Protein AF-A0A1X7JJG0-F1 (afdb_monomer_lite)

Radius of gyration: 24.31 Å; chains: 1; bounding box: 56×49×73 Å

pLDDT: mean 84.52, std 16.98, range [29.23, 98.75]

Foldseek 3Di:
DQKDKDWDDPVCPVVPQPPPAAEEELDPDVPFWDFLTKMFMDGVNHTHYIYTYTAGADPVRHGPFDNDKDWAEAPFWIWIFTGQWIWIAGRPVRDIDIDGNLAHWDDKAAPPFRPDSHHDQWIWTDGLFWIFIQGSPPGTPDIAHGQENGDKDFDHHDPQKTWIWYHYPPGPLTDIWIAGNNYNYTDDDPDDDDDDDDDDDDDDDDADDLVVLLVVLQVLCVLLVNHDDPPPQSGAAQDDPQCQDWHWDDDDQKIWTWGHHSNDTPDIDIDSDSVVVSLVSNLSNQQVVLQVQLVVPVDPPRDSVNSSLVSSLVSLVSVPVVSSVVSVVVVVVSVPD

Sequence (337 aa):
MRYSAHFLDTSNDDGYVHHSISNIDADPNPQSHHLRTKVLVCEHEAPVLLINVYVEVDNDSYITDSCFCEMLSNDEYVVILSGQYVHIVEISSKQVKSIRLGDYVGHIYSIPNPASTELSENFLVVTYCYVFLLNLTKGIIWQSQMCAIDGVVIDDIDGDIISARGEWDPPGGWVDFKLSLNTGVLIKNLKTQPGVRDNRHVEHRTMKTIEMLRAELLAIGEQLGGGTRRNHYFIIPDKPDYFATPYLEIHDQEYHFVVNERGMEITRKVTPSDDEILYWFTSCGVNALASSYAATHASPDEEFRTAYFRKRFYLMLSIKTAWATREKNEIKSHFHV

Structure (mmCIF, N/CA/C/O backbone):
data_AF-A0A1X7JJG0-F1
#
_entry.id   AF-A0A1X7JJG0-F1
#
loop_
_atom_site.group_PDB
_atom_site.id
_atom_site.type_symbol
_atom_site.label_atom_id
_atom_site.label_alt_id
_atom_site.label_comp_id
_atom_site.label_asym_id
_atom_site.label_entity_id
_atom_site.label_seq_id
_atom_site.pdbx_PDB_ins_code
_atom_site.Cartn_x
_atom_site.Cartn_y
_atom_site.Cartn_z
_atom_site.occupancy
_atom_site.B_iso_or_equiv
_atom_site.auth_seq_id
_atom_site.auth_comp_id
_atom_site.auth_asym_id
_atom_site.auth_atom_id
_atom_site.pdbx_PDB_model_num
ATOM 1 N N . MET A 1 1 ? -21.855 10.149 19.429 1.00 78.75 1 MET A N 1
ATOM 2 C CA . MET A 1 1 ? -20.764 9.279 19.887 1.00 78.75 1 MET A CA 1
ATOM 3 C C . MET A 1 1 ? -20.495 9.492 21.381 1.00 78.75 1 MET A C 1
ATOM 5 O O . MET A 1 1 ? -20.396 10.640 21.802 1.00 78.75 1 MET A O 1
ATOM 9 N N . ARG A 1 2 ? -20.449 8.418 22.178 1.00 87.94 2 ARG A N 1
ATOM 10 C CA . ARG A 1 2 ? -20.103 8.361 23.613 1.00 87.94 2 ARG A CA 1
ATOM 11 C C . ARG A 1 2 ? -18.600 8.508 23.843 1.00 87.94 2 ARG A C 1
ATOM 13 O O . ARG A 1 2 ? -18.189 9.197 24.776 1.00 87.94 2 ARG A O 1
ATOM 20 N N . TYR A 1 3 ? -17.808 7.840 23.008 1.00 91.56 3 TYR A N 1
ATOM 21 C CA . TYR A 1 3 ? -16.353 7.897 23.058 1.00 91.56 3 TYR A CA 1
ATOM 22 C C . TYR A 1 3 ? -15.806 8.753 21.918 1.00 91.56 3 TYR A C 1
ATOM 24 O O . TYR A 1 3 ? -16.413 8.845 20.857 1.00 91.56 3 TYR A O 1
ATOM 32 N N . SER A 1 4 ? -14.652 9.369 22.129 1.00 92.44 4 SER A N 1
ATOM 33 C CA . SER A 1 4 ? -13.838 9.979 21.081 1.00 92.44 4 SER A CA 1
ATOM 34 C C . SER A 1 4 ? -12.420 9.431 21.177 1.00 92.44 4 SER A C 1
ATOM 36 O O . SER A 1 4 ? -11.972 9.057 22.260 1.00 92.44 4 SER A O 1
ATOM 38 N N . ALA A 1 5 ? -11.711 9.359 20.055 1.00 94.31 5 ALA A N 1
ATOM 39 C CA . ALA A 1 5 ? -10.329 8.903 20.017 1.00 94.31 5 ALA A CA 1
ATOM 40 C C . ALA A 1 5 ? -9.473 9.885 19.216 1.00 94.31 5 ALA A C 1
ATOM 42 O O . ALA A 1 5 ? -9.917 10.410 18.195 1.00 94.31 5 ALA A O 1
ATOM 43 N N . HIS A 1 6 ? -8.246 10.133 19.665 1.00 93.75 6 HIS A N 1
ATOM 44 C CA . HIS A 1 6 ? -7.286 10.968 18.943 1.00 93.75 6 HIS A CA 1
ATOM 45 C C . HIS A 1 6 ? -5.849 10.489 19.168 1.00 93.75 6 HIS A C 1
ATOM 47 O O . HIS A 1 6 ? -5.520 9.925 20.214 1.00 93.75 6 HIS A O 1
ATOM 53 N N . PHE A 1 7 ? -4.987 10.714 18.176 1.00 93.06 7 PHE A N 1
ATOM 54 C CA . PHE A 1 7 ? -3.551 10.499 18.327 1.00 93.06 7 PHE A CA 1
ATOM 55 C C . PHE A 1 7 ? -2.969 11.533 19.295 1.00 93.06 7 PHE A C 1
ATOM 57 O O . PHE A 1 7 ? -3.318 12.713 19.236 1.00 93.06 7 PHE A O 1
ATOM 64 N N . LEU A 1 8 ? -2.079 11.094 20.180 1.00 89.38 8 LEU A N 1
ATOM 65 C CA . LEU A 1 8 ? -1.311 11.991 21.034 1.00 89.38 8 LEU A CA 1
ATOM 66 C C . LEU A 1 8 ? -0.075 12.474 20.289 1.00 89.38 8 LEU A C 1
ATOM 68 O O . LEU A 1 8 ? 0.707 11.674 19.771 1.00 89.38 8 LEU A O 1
ATOM 72 N N . ASP A 1 9 ? 0.112 13.789 20.273 1.00 70.12 9 ASP A N 1
ATOM 73 C CA . ASP A 1 9 ? 1.295 14.386 19.680 1.00 70.12 9 ASP A CA 1
ATOM 74 C C . ASP A 1 9 ? 2.505 14.156 20.593 1.00 70.12 9 ASP A C 1
ATOM 76 O O . ASP A 1 9 ? 2.463 14.428 21.796 1.00 70.12 9 ASP A O 1
ATOM 80 N N . THR A 1 10 ? 3.596 13.644 20.026 1.00 56.56 10 THR A N 1
ATOM 81 C CA . THR A 1 10 ? 4.795 13.225 20.782 1.00 56.56 10 THR A CA 1
ATOM 82 C C . THR A 1 10 ? 5.486 14.365 21.545 1.00 56.56 10 THR A C 1
ATOM 84 O O . THR A 1 10 ? 6.329 14.104 22.400 1.00 56.56 10 THR A O 1
ATOM 87 N N . SER A 1 11 ? 5.127 15.624 21.271 1.00 47.41 11 SER A N 1
ATOM 88 C CA . SER A 1 11 ? 5.653 16.814 21.948 1.00 47.41 11 SER A CA 1
ATOM 89 C C . SER A 1 11 ? 4.906 17.214 23.225 1.00 47.41 11 SER A C 1
ATOM 91 O O . SER A 1 11 ? 5.436 18.021 23.985 1.00 47.41 11 SER A O 1
ATOM 93 N N . ASN A 1 12 ? 3.709 16.672 23.473 1.00 45.25 12 ASN A N 1
ATOM 94 C CA . ASN A 1 12 ? 2.888 16.987 24.647 1.00 45.25 12 ASN A CA 1
ATOM 95 C C . ASN A 1 12 ? 2.837 15.789 25.599 1.00 45.25 12 ASN A C 1
ATOM 97 O O . ASN A 1 12 ? 1.769 15.265 25.915 1.00 45.25 12 ASN A O 1
ATOM 101 N N . ASP A 1 13 ? 4.010 15.353 26.063 1.00 47.75 13 ASP A N 1
ATOM 102 C CA . ASP A 1 13 ? 4.129 14.420 27.185 1.00 47.75 13 ASP A CA 1
ATOM 103 C C . ASP A 1 13 ? 3.774 15.168 28.487 1.00 47.75 13 ASP A C 1
ATOM 105 O O . ASP A 1 13 ? 4.607 15.425 29.358 1.00 47.75 13 ASP A O 1
ATOM 109 N N . ASP A 1 14 ? 2.515 15.603 28.594 1.00 47.09 14 ASP A N 1
ATOM 110 C CA . ASP A 1 14 ? 1.949 16.134 29.825 1.00 47.09 14 ASP A CA 1
ATOM 111 C C . ASP A 1 14 ? 1.856 14.963 30.807 1.00 47.09 14 ASP A C 1
ATOM 113 O O . ASP A 1 14 ? 0.878 14.210 30.851 1.00 47.09 14 ASP A O 1
ATOM 117 N N . GLY A 1 15 ? 2.911 14.808 31.611 1.00 49.50 15 GLY A N 1
ATOM 118 C CA . GLY A 1 15 ? 3.116 13.764 32.625 1.00 49.50 15 GLY A CA 1
ATOM 119 C C . GLY A 1 15 ? 2.055 13.672 33.733 1.00 49.50 15 GLY A C 1
ATOM 120 O O . GLY A 1 15 ? 2.292 13.042 34.759 1.00 49.50 15 GLY A O 1
ATOM 121 N N . TYR A 1 16 ? 0.882 14.275 33.545 1.00 44.97 16 TYR A N 1
ATOM 122 C CA . TYR A 1 16 ? -0.252 14.266 34.465 1.00 44.97 16 TYR A CA 1
ATOM 123 C C . TYR A 1 16 ? -1.298 13.185 34.163 1.00 44.97 16 TYR A C 1
ATOM 125 O O . TYR A 1 16 ? -2.078 12.842 35.049 1.00 44.97 16 TYR A O 1
ATOM 133 N N . VAL A 1 17 ? -1.317 12.613 32.956 1.00 52.47 17 VAL A N 1
ATOM 134 C CA . VAL A 1 17 ? -2.399 11.705 32.522 1.00 52.47 17 VAL A CA 1
ATOM 135 C C . VAL A 1 17 ? -2.089 10.227 32.845 1.00 52.47 17 VAL A C 1
ATOM 137 O O . VAL A 1 17 ? -2.970 9.380 32.907 1.00 52.47 17 VAL A O 1
ATOM 140 N N . HIS A 1 18 ? -0.842 9.867 33.146 1.00 54.31 18 HIS A N 1
ATOM 141 C CA . HIS A 1 18 ? -0.418 8.463 33.077 1.00 54.31 18 HIS A CA 1
ATOM 142 C C . HIS A 1 18 ? -0.749 7.548 34.272 1.00 54.31 18 HIS A C 1
ATOM 144 O O . HIS A 1 18 ? -0.657 6.331 34.125 1.00 54.31 18 HIS A O 1
ATOM 150 N N . HIS A 1 19 ? -1.131 8.061 35.446 1.00 54.41 19 HIS A N 1
ATOM 151 C CA . HIS A 1 19 ? -1.208 7.213 36.650 1.00 54.41 19 HIS A CA 1
ATOM 152 C C . HIS A 1 19 ? -2.579 6.590 36.957 1.00 54.41 19 HIS A C 1
ATOM 154 O O . HIS A 1 19 ? -2.646 5.697 37.801 1.00 54.41 19 HIS A O 1
ATOM 160 N N . SER A 1 20 ? -3.656 6.999 36.281 1.00 68.94 20 SER A N 1
ATOM 161 C CA . SER A 1 20 ? -5.017 6.496 36.553 1.00 68.94 20 SER A CA 1
ATOM 162 C C . SER A 1 20 ? -5.754 5.926 35.339 1.00 68.94 20 SER A C 1
ATOM 164 O O . SER A 1 20 ? -6.827 5.347 35.506 1.00 68.94 20 SER A O 1
ATOM 166 N N . ILE A 1 21 ? -5.201 6.057 34.133 1.00 83.81 21 ILE A N 1
ATOM 167 C CA . ILE A 1 21 ? -5.842 5.592 32.900 1.00 83.81 21 ILE A CA 1
ATOM 168 C C . ILE A 1 21 ? -5.355 4.196 32.547 1.00 83.81 21 ILE A C 1
ATOM 170 O O . ILE A 1 21 ? -4.174 3.874 32.667 1.00 83.81 21 ILE A O 1
ATOM 174 N N . SER A 1 22 ? -6.291 3.348 32.122 1.00 86.88 22 SER A N 1
ATOM 175 C CA . SER A 1 22 ? -5.946 2.013 31.640 1.00 86.88 22 SER A CA 1
ATOM 176 C C . SER A 1 22 ? -5.079 2.130 30.395 1.00 86.88 22 SER A C 1
ATOM 178 O O . SER A 1 22 ? -5.436 2.859 29.477 1.00 86.88 22 SER A O 1
ATOM 180 N N . ASN A 1 23 ? -3.965 1.409 30.370 1.00 90.31 23 ASN A N 1
ATOM 181 C CA . ASN A 1 23 ? -3.025 1.406 29.259 1.00 90.31 23 ASN A CA 1
ATOM 182 C C . ASN A 1 23 ? -2.969 0.001 28.648 1.00 90.31 23 ASN A C 1
ATOM 184 O O . ASN A 1 23 ? -2.860 -0.974 29.398 1.00 90.31 23 ASN A O 1
ATOM 188 N N . ILE A 1 24 ? -3.078 -0.097 27.325 1.00 93.56 24 ILE A N 1
ATOM 189 C CA . ILE A 1 24 ? -2.962 -1.350 26.575 1.00 93.56 24 ILE A CA 1
ATOM 190 C C . ILE A 1 24 ? -2.030 -1.187 25.380 1.00 93.56 24 ILE A C 1
ATOM 192 O O . ILE A 1 24 ? -1.899 -0.096 24.825 1.00 93.56 24 ILE A O 1
ATOM 196 N N . ASP A 1 25 ? -1.451 -2.299 24.945 1.00 92.31 25 ASP A N 1
ATOM 197 C CA . ASP A 1 25 ? -0.609 -2.348 23.757 1.00 92.31 25 ASP A CA 1
ATOM 198 C C . ASP A 1 25 ? -1.396 -2.954 22.593 1.00 92.31 25 ASP A C 1
ATOM 200 O O . ASP A 1 25 ? -1.933 -4.060 22.687 1.00 92.31 25 ASP A O 1
ATOM 204 N N . ALA A 1 26 ? -1.448 -2.230 21.478 1.00 89.00 26 ALA A N 1
ATOM 205 C CA . ALA A 1 26 ? -1.959 -2.721 20.209 1.00 89.00 26 ALA A CA 1
ATOM 206 C C . ALA A 1 26 ? -0.854 -3.449 19.426 1.00 89.00 26 ALA A C 1
ATOM 208 O O . ALA A 1 26 ? -0.584 -3.133 18.272 1.00 89.00 26 ALA A O 1
ATOM 209 N N . ASP A 1 27 ? -0.186 -4.409 20.066 1.00 78.81 27 ASP A N 1
ATOM 210 C CA . ASP A 1 27 ? 1.017 -5.045 19.529 1.00 78.81 27 ASP A CA 1
ATOM 211 C C . ASP A 1 27 ? 0.838 -6.565 19.359 1.00 78.81 27 ASP A C 1
ATOM 213 O O . ASP A 1 27 ? 0.552 -7.265 20.334 1.00 78.81 27 ASP A O 1
ATOM 217 N N . PRO A 1 28 ? 1.002 -7.114 18.141 1.00 64.88 28 PRO A N 1
ATOM 218 C CA . PRO A 1 28 ? 1.035 -8.559 17.944 1.00 64.88 28 PRO A CA 1
ATOM 219 C C . PRO A 1 28 ? 2.349 -9.233 18.408 1.00 64.88 28 PRO A C 1
ATOM 221 O O . PRO A 1 28 ? 2.337 -10.444 18.628 1.00 64.88 28 PRO A O 1
ATOM 224 N N . ASN A 1 29 ? 3.468 -8.507 18.558 1.00 69.94 29 ASN A N 1
ATOM 225 C CA . ASN A 1 29 ? 4.770 -9.016 19.023 1.00 69.94 29 ASN A CA 1
ATOM 226 C C . ASN A 1 29 ? 5.707 -7.940 19.664 1.00 69.94 29 ASN A C 1
ATOM 228 O O . ASN A 1 29 ? 6.612 -7.430 19.003 1.00 69.94 29 ASN A O 1
ATOM 232 N N . PRO A 1 30 ? 5.619 -7.684 20.981 1.00 57.75 30 PRO A N 1
ATOM 233 C CA . PRO A 1 30 ? 6.331 -6.591 21.670 1.00 57.75 30 PRO A CA 1
ATOM 234 C C . PRO A 1 30 ? 7.863 -6.589 21.628 1.00 57.75 30 PRO A C 1
ATOM 236 O O . PRO A 1 30 ? 8.488 -5.601 22.006 1.00 57.75 30 PRO A O 1
ATOM 239 N N . GLN A 1 31 ? 8.505 -7.694 21.242 1.00 60.97 31 GLN A N 1
ATOM 240 C CA . GLN A 1 31 ? 9.968 -7.814 21.303 1.00 60.97 31 GLN A CA 1
ATOM 241 C C . GLN A 1 31 ? 10.680 -7.287 20.051 1.00 60.97 31 GLN A C 1
ATOM 243 O O . GLN A 1 31 ? 11.887 -7.057 20.102 1.00 60.97 31 GLN A O 1
ATOM 248 N N . SER A 1 32 ? 9.957 -7.102 18.944 1.00 64.25 32 SER A N 1
ATOM 249 C CA . SER A 1 32 ? 10.508 -6.703 17.640 1.00 64.25 32 SER A CA 1
ATOM 250 C C . SER A 1 32 ? 9.834 -5.464 17.051 1.00 64.25 32 SER A C 1
ATOM 252 O O . SER A 1 32 ? 9.963 -5.215 15.854 1.00 64.25 32 SER A O 1
ATOM 254 N N . HIS A 1 33 ? 9.092 -4.707 17.861 1.00 76.31 33 HIS A N 1
ATOM 255 C CA . HIS A 1 33 ? 8.383 -3.521 17.402 1.00 76.31 33 HIS A CA 1
ATOM 256 C C . HIS A 1 33 ? 8.784 -2.274 18.191 1.00 76.31 33 H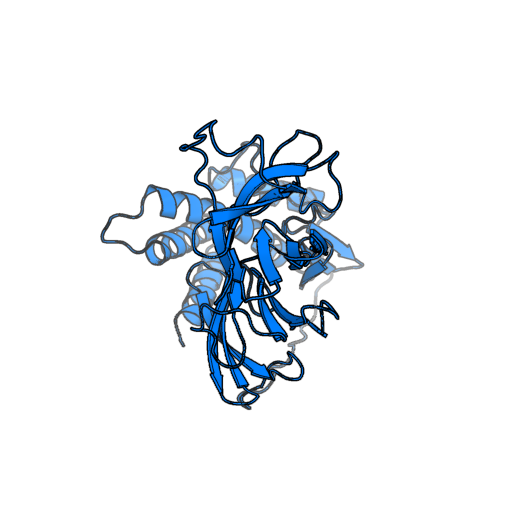IS A C 1
ATOM 258 O O . HIS A 1 33 ? 9.020 -2.312 19.399 1.00 76.31 33 HIS A O 1
ATOM 264 N N . HIS A 1 34 ? 8.857 -1.143 17.494 1.00 82.75 34 HIS A N 1
ATOM 265 C CA . HIS A 1 34 ? 9.137 0.160 18.091 1.00 82.75 34 HIS A CA 1
ATOM 266 C C . HIS A 1 34 ? 7.828 0.905 18.357 1.00 82.75 34 HIS A C 1
ATOM 268 O O . HIS A 1 34 ? 6.941 0.913 17.503 1.00 82.75 34 HIS A O 1
ATOM 274 N N . LEU A 1 35 ? 7.710 1.572 19.513 1.00 86.94 35 LEU A N 1
ATOM 275 C CA . LEU A 1 35 ? 6.549 2.414 19.817 1.00 86.94 35 LEU A CA 1
ATOM 276 C C . LEU A 1 35 ? 6.448 3.533 18.776 1.00 86.94 35 LEU A C 1
ATOM 278 O O . LEU A 1 35 ? 7.346 4.369 18.660 1.00 86.94 35 LEU A O 1
ATOM 282 N N . ARG A 1 36 ? 5.365 3.548 18.005 1.00 85.50 36 ARG A N 1
ATOM 283 C CA . ARG A 1 36 ? 5.157 4.505 16.917 1.00 85.50 36 ARG A CA 1
ATOM 284 C C . ARG A 1 36 ? 4.344 5.701 17.367 1.00 85.50 36 ARG A C 1
ATOM 286 O O . ARG A 1 36 ? 4.720 6.836 17.092 1.00 85.50 36 ARG A O 1
ATOM 293 N N . THR A 1 37 ? 3.210 5.434 17.999 1.00 88.69 37 THR A N 1
ATOM 294 C CA . THR A 1 37 ? 2.253 6.460 18.405 1.00 88.69 37 THR A CA 1
ATOM 295 C C . THR A 1 37 ? 1.406 5.964 19.572 1.00 88.69 37 THR A C 1
ATOM 297 O O . THR A 1 37 ? 1.445 4.787 19.939 1.00 88.69 37 THR A O 1
ATOM 300 N N . LYS A 1 38 ? 0.651 6.877 20.175 1.00 92.19 38 LYS A N 1
ATOM 301 C CA . LYS A 1 38 ? -0.323 6.583 21.221 1.00 92.19 38 LYS A CA 1
ATOM 302 C C . LYS A 1 38 ? -1.676 7.141 20.801 1.00 92.19 38 LYS A C 1
ATOM 304 O O . LYS A 1 38 ? -1.749 8.246 20.267 1.00 92.19 38 LYS A O 1
ATOM 309 N N . VAL A 1 39 ? -2.740 6.404 21.083 1.00 94.62 39 VAL A N 1
ATOM 310 C CA . VAL A 1 39 ? -4.122 6.852 20.903 1.00 94.62 39 VAL A CA 1
ATOM 311 C C . VAL A 1 39 ? -4.766 7.006 22.271 1.00 94.62 39 VAL A C 1
ATOM 313 O O . VAL A 1 39 ? -4.757 6.073 23.075 1.00 94.62 39 VAL A O 1
ATOM 316 N N . LEU A 1 40 ? -5.329 8.183 22.532 1.00 95.12 40 LEU A N 1
ATOM 317 C CA . LEU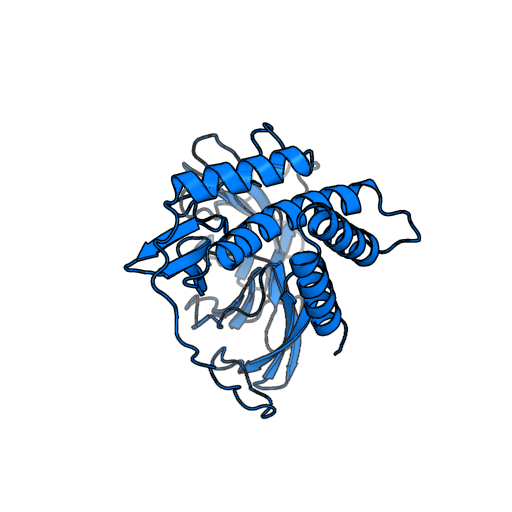 A 1 40 ? -6.116 8.455 23.727 1.00 95.12 40 LEU A CA 1
ATOM 318 C C . LEU A 1 40 ? -7.600 8.345 23.390 1.00 95.12 40 LEU A C 1
ATOM 320 O O . LEU A 1 40 ? -8.085 9.008 22.473 1.00 95.12 40 LEU A O 1
ATOM 324 N N . VAL A 1 41 ? -8.316 7.522 24.150 1.00 95.06 41 VAL A N 1
ATOM 325 C CA . VAL A 1 41 ? -9.773 7.407 24.096 1.00 95.06 41 VAL A CA 1
ATOM 326 C C . VAL A 1 41 ? -10.367 8.155 25.280 1.00 95.06 41 VAL A C 1
ATOM 328 O O . VAL A 1 41 ? -9.986 7.914 26.432 1.00 95.06 41 VAL A O 1
ATOM 331 N N . CYS A 1 42 ? -11.330 9.024 24.998 1.00 93.38 42 CYS A N 1
ATOM 332 C CA . CYS A 1 42 ? -12.061 9.806 25.981 1.00 93.38 42 CYS A CA 1
ATOM 333 C C . CYS A 1 42 ? -13.542 9.421 25.994 1.00 93.38 42 CYS A C 1
ATOM 335 O O . CYS A 1 42 ? -14.148 9.219 24.949 1.00 93.38 42 CYS A O 1
ATOM 337 N N . GLU A 1 43 ? -14.144 9.363 27.177 1.00 93.12 43 GLU A N 1
ATOM 338 C CA . GLU A 1 43 ? -15.588 9.290 27.383 1.00 93.12 43 GLU A CA 1
ATOM 339 C C . GLU A 1 43 ? -16.082 10.661 27.840 1.00 93.12 43 GLU A C 1
ATOM 341 O O . GLU A 1 43 ? -15.709 11.111 28.921 1.00 93.12 43 GLU A O 1
ATOM 346 N N . HIS A 1 44 ? -16.910 11.336 27.039 1.00 88.62 44 HIS A N 1
ATOM 347 C CA . HIS A 1 44 ? -17.357 12.708 27.332 1.00 88.62 44 HIS A CA 1
ATOM 348 C C . HIS A 1 44 ? -16.190 13.649 27.728 1.00 88.62 44 HIS A C 1
ATOM 350 O O . HIS A 1 44 ? -16.251 14.307 28.766 1.00 88.62 44 HIS A O 1
ATOM 356 N N . GLU A 1 45 ? -15.115 13.675 26.927 1.00 85.69 45 GLU A N 1
ATOM 357 C CA . GLU A 1 45 ? -13.855 14.424 27.157 1.00 85.69 45 GLU A CA 1
ATOM 358 C C . GLU A 1 45 ? -12.961 13.911 28.302 1.00 85.69 45 GLU A C 1
ATOM 360 O O . GLU A 1 45 ? -11.804 14.318 28.407 1.00 85.69 45 GLU A O 1
ATOM 365 N N . ALA A 1 46 ? -13.436 12.992 29.146 1.00 89.69 46 ALA A N 1
ATOM 366 C CA . ALA A 1 46 ? -12.614 12.404 30.195 1.00 89.69 46 ALA A CA 1
ATOM 367 C C . ALA A 1 46 ? -11.787 11.235 29.635 1.00 89.69 46 ALA A C 1
ATOM 369 O O . ALA A 1 46 ? -12.368 10.290 29.103 1.00 89.69 46 ALA A O 1
ATOM 370 N N . PRO A 1 47 ? -10.454 11.235 29.763 1.00 91.19 47 PRO A N 1
ATOM 371 C CA . PRO A 1 47 ? -9.624 10.143 29.263 1.00 91.19 47 PRO A CA 1
ATOM 372 C C . PRO A 1 47 ? -9.888 8.829 30.016 1.00 91.19 47 PRO A C 1
ATOM 374 O O . PRO A 1 47 ? -9.881 8.795 31.248 1.00 91.19 47 PRO A O 1
ATOM 377 N N . VAL A 1 48 ? -10.106 7.737 29.275 1.00 92.69 48 VAL A N 1
ATOM 378 C CA . VAL A 1 48 ? -10.492 6.420 29.828 1.00 92.69 48 VAL A CA 1
ATOM 379 C C . VAL A 1 48 ? -9.568 5.274 29.421 1.00 92.69 48 VAL A C 1
ATOM 381 O O . VAL A 1 48 ? -9.408 4.317 30.186 1.00 92.69 48 VAL A O 1
ATOM 384 N N . LEU A 1 49 ? -8.937 5.359 28.249 1.00 94.38 49 LEU A N 1
ATOM 385 C CA . LEU A 1 49 ? -8.056 4.318 27.726 1.00 94.38 49 LEU A CA 1
ATOM 386 C C . LEU A 1 49 ? -6.926 4.948 26.916 1.00 94.38 49 LEU A C 1
ATOM 388 O O . LEU A 1 49 ? -7.161 5.814 26.078 1.00 94.38 49 LEU A O 1
ATOM 392 N N . LEU A 1 50 ? -5.708 4.482 27.159 1.00 94.50 50 LEU A N 1
ATOM 393 C CA . LEU A 1 50 ? -4.535 4.781 26.357 1.00 94.50 50 LEU A CA 1
ATOM 394 C C . LEU A 1 50 ? -4.120 3.519 25.601 1.00 94.50 50 LEU A C 1
ATOM 396 O O . LEU A 1 50 ? -4.014 2.447 26.198 1.00 94.50 50 LEU A O 1
ATOM 400 N N . ILE A 1 51 ? -3.893 3.655 24.300 1.00 94.88 51 ILE A N 1
ATOM 401 C CA . ILE A 1 51 ? -3.516 2.561 23.407 1.00 94.88 51 ILE A CA 1
ATOM 402 C C . ILE A 1 51 ? -2.142 2.884 22.823 1.00 94.88 51 ILE A C 1
ATOM 404 O O . ILE A 1 51 ? -1.994 3.867 22.098 1.00 94.88 51 ILE A O 1
ATOM 408 N N . ASN A 1 52 ? -1.138 2.066 23.122 1.00 92.94 52 ASN A N 1
ATOM 409 C CA . ASN A 1 52 ? 0.190 2.171 22.520 1.00 92.94 52 ASN A CA 1
ATOM 410 C C . ASN A 1 52 ? 0.210 1.397 21.201 1.00 92.94 52 ASN A C 1
ATOM 412 O O . ASN A 1 52 ? -0.170 0.229 21.163 1.00 92.94 52 ASN A O 1
ATOM 416 N N . VAL A 1 53 ? 0.655 2.032 20.121 1.00 91.31 53 VAL A N 1
ATOM 417 C CA . VAL A 1 53 ? 0.688 1.443 18.777 1.00 91.31 53 VAL A CA 1
ATOM 418 C C . VAL A 1 53 ? 2.136 1.326 18.325 1.00 91.31 53 VAL A C 1
ATOM 420 O O . VAL A 1 53 ? 2.904 2.286 18.434 1.00 91.31 53 VAL A O 1
ATOM 423 N N . TYR A 1 54 ? 2.504 0.157 17.811 1.00 88.56 54 TYR A N 1
ATOM 424 C CA . TYR A 1 54 ? 3.881 -0.204 17.485 1.00 88.56 54 TYR A CA 1
ATOM 425 C C . TYR A 1 54 ? 4.047 -0.518 15.987 1.00 88.56 54 TYR A C 1
ATOM 427 O O . TYR A 1 54 ? 3.061 -0.756 15.293 1.00 88.56 54 TYR A O 1
ATOM 435 N N . VAL A 1 55 ? 5.286 -0.482 15.481 1.00 85.25 55 VAL A N 1
ATOM 436 C CA . VAL A 1 55 ? 5.639 -0.763 14.068 1.00 85.25 55 VAL A CA 1
ATOM 437 C C . VAL A 1 55 ? 6.849 -1.690 13.936 1.00 85.25 55 VAL A C 1
ATOM 439 O O . VAL A 1 55 ? 7.701 -1.720 14.830 1.00 85.25 55 VAL A O 1
ATOM 442 N N . GLU A 1 56 ? 6.931 -2.421 12.818 1.00 82.75 56 GLU A N 1
ATOM 443 C CA . GLU A 1 56 ? 8.010 -3.369 12.478 1.00 82.75 56 GLU A CA 1
ATOM 444 C C . GLU A 1 56 ? 9.353 -2.659 12.303 1.00 82.75 56 GLU A C 1
ATOM 446 O O . GLU A 1 56 ? 9.505 -1.718 11.513 1.00 82.75 56 GLU A O 1
ATOM 451 N N . VAL A 1 57 ? 10.350 -3.146 13.049 1.00 80.38 57 VAL A N 1
ATOM 452 C CA . VAL A 1 57 ? 11.758 -2.803 12.851 1.00 80.38 57 VAL A CA 1
ATOM 453 C C . VAL A 1 57 ? 12.538 -4.008 12.336 1.00 80.38 57 VAL A C 1
ATOM 455 O O . VAL A 1 57 ? 12.220 -5.153 12.658 1.00 80.38 57 VAL A O 1
ATOM 458 N N . ASP A 1 58 ? 13.564 -3.753 11.531 1.00 78.00 58 ASP A N 1
ATOM 459 C CA . ASP A 1 58 ? 14.497 -4.791 11.100 1.00 78.00 58 ASP A CA 1
ATOM 460 C C . ASP A 1 58 ? 15.496 -5.176 12.210 1.00 78.00 58 ASP A C 1
ATOM 462 O O . ASP A 1 58 ? 15.480 -4.655 13.328 1.00 78.00 58 ASP A O 1
ATOM 466 N N . ASN A 1 59 ? 16.396 -6.112 11.895 1.00 76.62 59 ASN A N 1
ATOM 467 C CA . ASN A 1 59 ? 17.418 -6.595 12.830 1.00 76.62 59 ASN A CA 1
ATOM 468 C C . ASN A 1 59 ? 18.392 -5.500 13.298 1.00 76.62 59 ASN A C 1
ATOM 470 O O . ASN A 1 59 ? 19.017 -5.653 14.347 1.00 76.62 59 ASN A O 1
ATOM 474 N N . ASP A 1 60 ? 18.515 -4.416 12.535 1.00 77.81 60 ASP A N 1
ATOM 475 C CA . ASP A 1 60 ? 19.358 -3.265 12.848 1.00 77.81 60 ASP A CA 1
ATOM 476 C C . ASP A 1 60 ? 18.549 -2.139 13.525 1.00 77.81 60 ASP A C 1
ATOM 478 O O . ASP A 1 60 ? 19.065 -1.045 13.757 1.00 77.81 60 ASP A O 1
ATOM 482 N N . SER A 1 61 ? 17.300 -2.426 13.921 1.00 75.75 61 SER A N 1
ATOM 483 C CA . SER A 1 61 ? 16.357 -1.509 14.574 1.00 75.75 61 SER A CA 1
ATOM 484 C C . SER A 1 61 ? 15.882 -0.339 13.702 1.00 75.75 61 SER A C 1
ATOM 486 O O . SER A 1 61 ? 15.383 0.656 14.236 1.00 75.75 61 SER A O 1
ATOM 488 N N . TYR A 1 62 ? 15.994 -0.433 12.373 1.00 73.75 62 TYR A N 1
ATOM 489 C CA . TYR A 1 62 ? 15.385 0.547 11.472 1.00 73.75 62 TYR A CA 1
ATOM 490 C C . TYR A 1 62 ? 13.905 0.243 11.276 1.00 73.75 62 TYR A C 1
ATOM 492 O O . TYR A 1 62 ? 13.520 -0.898 11.043 1.00 73.75 62 TYR A O 1
ATOM 500 N N . ILE A 1 63 ? 13.072 1.284 11.338 1.00 78.69 63 ILE A N 1
ATOM 501 C CA . ILE A 1 63 ? 11.644 1.183 11.024 1.00 78.69 63 ILE A CA 1
ATOM 502 C C . ILE A 1 63 ? 11.499 0.828 9.543 1.00 78.69 63 ILE A C 1
ATOM 504 O O . ILE A 1 63 ? 12.012 1.537 8.679 1.00 78.69 63 ILE A O 1
ATOM 508 N N . THR A 1 64 ? 10.785 -0.261 9.271 1.00 74.69 64 THR A N 1
ATOM 509 C CA . THR A 1 64 ? 10.549 -0.788 7.912 1.00 74.69 64 THR A CA 1
ATOM 510 C C . THR A 1 64 ? 9.151 -0.476 7.379 1.00 74.69 64 THR A C 1
ATOM 512 O O . THR A 1 64 ? 8.802 -0.850 6.259 1.00 74.69 64 THR A O 1
ATOM 515 N N . ASP A 1 65 ? 8.361 0.231 8.181 1.00 77.81 65 ASP A N 1
ATOM 516 C CA . ASP A 1 65 ? 6.963 0.546 7.933 1.00 77.81 65 ASP A CA 1
ATOM 517 C C . ASP A 1 65 ? 6.747 1.991 7.466 1.00 77.81 65 ASP A C 1
ATOM 519 O O . ASP A 1 65 ? 7.522 2.900 7.781 1.00 77.81 65 ASP A O 1
ATOM 523 N N . SER A 1 66 ? 5.640 2.212 6.747 1.00 81.50 66 SER A N 1
ATOM 524 C CA . SER A 1 66 ? 5.165 3.557 6.417 1.00 81.50 66 SER A CA 1
ATOM 525 C C . SER A 1 66 ? 4.901 4.380 7.681 1.00 81.50 66 SER A C 1
ATOM 527 O O . SER A 1 66 ? 4.451 3.878 8.714 1.00 81.50 66 SER A O 1
ATOM 529 N N . CYS A 1 67 ? 5.161 5.684 7.586 1.00 81.81 67 CYS A N 1
ATOM 530 C CA . CYS A 1 67 ? 4.869 6.635 8.649 1.00 81.81 67 CYS A CA 1
ATOM 531 C C . CYS A 1 67 ? 3.375 6.972 8.764 1.00 81.81 67 CYS A C 1
ATOM 533 O O . CYS A 1 67 ? 2.992 7.594 9.763 1.00 81.81 67 CYS A O 1
ATOM 535 N N . PHE A 1 68 ? 2.579 6.588 7.759 1.00 87.44 68 PHE A N 1
ATOM 536 C CA . PHE A 1 68 ? 1.154 6.865 7.660 1.00 87.44 68 PHE A CA 1
ATOM 537 C C . PHE A 1 68 ? 0.375 6.184 8.790 1.00 87.44 68 PHE A C 1
ATOM 539 O O . PHE A 1 68 ? 0.633 5.032 9.148 1.00 87.44 68 PHE A O 1
ATOM 546 N N . CYS A 1 69 ? -0.579 6.916 9.358 1.00 92.12 69 CYS A N 1
ATOM 547 C CA . CYS A 1 69 ? -1.511 6.396 10.344 1.00 92.12 69 CYS A CA 1
ATOM 548 C C . CYS A 1 69 ? -2.854 7.106 10.209 1.00 92.12 69 CYS A C 1
ATOM 550 O O . CYS A 1 69 ? -2.914 8.297 9.903 1.00 92.12 69 CYS A O 1
ATOM 552 N N . GLU A 1 70 ? -3.928 6.367 10.445 1.00 95.69 70 GLU A N 1
ATOM 553 C CA . GLU A 1 70 ? -5.291 6.888 10.419 1.00 95.69 70 GLU A CA 1
ATOM 554 C C . GLU A 1 70 ? -6.162 6.078 11.377 1.00 95.69 70 GLU A C 1
ATOM 556 O O . GLU A 1 70 ? -5.780 4.991 11.815 1.00 95.69 70 GLU A O 1
ATOM 561 N N . MET A 1 71 ? -7.313 6.619 11.764 1.00 96.88 71 MET A N 1
ATOM 562 C CA . MET A 1 71 ? -8.192 5.979 12.730 1.00 96.88 71 MET A CA 1
ATOM 563 C C . MET A 1 71 ? -9.642 6.401 12.525 1.00 96.88 71 MET A C 1
ATOM 565 O O . MET A 1 71 ? -9.918 7.561 12.232 1.00 96.88 71 MET A O 1
ATOM 569 N N . LEU A 1 72 ? -10.560 5.469 12.782 1.00 97.62 72 LEU A N 1
ATOM 570 C CA . LEU A 1 72 ? -11.978 5.754 12.997 1.00 97.62 72 LEU A CA 1
ATOM 571 C C . LEU A 1 72 ? -12.446 5.099 14.296 1.00 97.62 72 LEU A C 1
ATOM 573 O O . LEU A 1 72 ? -11.912 4.075 14.727 1.00 97.62 72 LEU A O 1
ATOM 577 N N . SER A 1 73 ? -13.475 5.674 14.910 1.00 97.19 73 SER A N 1
ATOM 578 C CA . SER A 1 73 ? -14.083 5.138 16.127 1.00 97.19 73 SER A CA 1
ATOM 579 C C . SER A 1 73 ? -15.604 5.205 16.086 1.00 97.19 73 SER A C 1
ATOM 581 O O . SER A 1 73 ? -16.196 5.955 15.309 1.00 97.19 73 SER A O 1
ATOM 583 N N . ASN A 1 74 ? -16.236 4.410 16.939 1.00 96.31 74 ASN A N 1
ATOM 584 C CA . ASN A 1 74 ? -17.643 4.524 17.305 1.00 96.31 74 ASN A CA 1
ATOM 585 C C . ASN A 1 74 ? -17.797 4.326 18.824 1.00 96.31 74 ASN A C 1
AT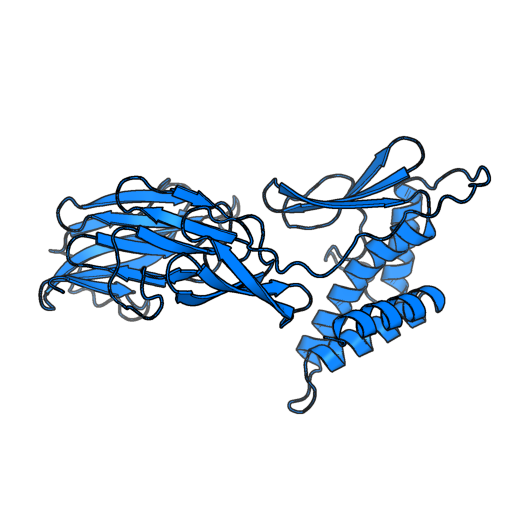OM 587 O O . ASN A 1 74 ? -16.828 4.427 19.575 1.00 96.31 74 ASN A O 1
ATOM 591 N N . ASP A 1 75 ? -19.016 4.059 19.288 1.00 95.62 75 ASP A N 1
ATOM 592 C CA . ASP A 1 75 ? -19.325 3.932 20.718 1.00 95.62 75 ASP A CA 1
ATOM 593 C C . ASP A 1 75 ? -18.775 2.658 21.378 1.00 95.62 75 ASP A C 1
ATOM 595 O O . ASP A 1 75 ? -18.849 2.520 22.600 1.00 95.62 75 ASP A O 1
ATOM 599 N N . GLU A 1 76 ? -18.227 1.730 20.600 1.00 96.56 76 GLU A N 1
ATOM 600 C CA . GLU A 1 76 ? -17.771 0.427 21.085 1.00 96.56 76 GLU A CA 1
ATOM 601 C C . GLU A 1 76 ? -16.330 0.116 20.675 1.00 96.56 76 GLU A C 1
ATOM 603 O O . GLU A 1 76 ? -15.610 -0.543 21.429 1.00 96.56 76 GLU A O 1
ATOM 608 N N . TYR A 1 77 ? -15.893 0.611 19.516 1.00 98.00 77 TYR A N 1
ATOM 609 C CA . TYR A 1 77 ? -14.622 0.256 18.902 1.00 98.00 77 TYR A CA 1
ATOM 610 C C . TYR A 1 77 ? -13.811 1.471 18.465 1.00 98.00 77 TYR A C 1
ATOM 612 O O . TYR A 1 77 ? -14.343 2.492 18.027 1.00 98.00 77 TYR A O 1
ATOM 620 N N . VAL A 1 78 ? -12.494 1.294 18.499 1.00 98.00 78 VAL A N 1
ATOM 621 C CA . VAL A 1 78 ? -11.515 2.140 17.820 1.00 98.00 78 VAL A CA 1
ATOM 622 C C . VAL A 1 78 ? -10.734 1.261 16.848 1.00 98.00 78 VAL A C 1
ATOM 624 O O . VAL A 1 78 ? -10.227 0.209 17.239 1.00 98.00 78 VAL A O 1
ATOM 627 N N . VAL A 1 79 ? -10.643 1.675 15.586 1.00 98.25 79 VAL A N 1
ATOM 628 C CA . VAL A 1 79 ? -9.840 0.999 14.560 1.00 98.25 79 VAL A CA 1
ATOM 629 C C . VAL A 1 79 ? -8.696 1.902 14.143 1.00 98.25 79 VAL A C 1
ATOM 631 O O . VAL A 1 79 ? -8.937 3.011 13.679 1.00 98.25 79 VAL A O 1
ATOM 634 N N . ILE A 1 80 ? -7.466 1.414 14.287 1.00 97.50 80 ILE A N 1
ATOM 635 C CA . ILE A 1 80 ? -6.234 2.168 14.047 1.00 97.50 80 ILE A CA 1
ATOM 636 C C . ILE A 1 80 ? -5.452 1.504 12.915 1.00 97.50 80 ILE A C 1
ATOM 638 O O . ILE A 1 80 ? -5.183 0.303 12.965 1.00 97.50 80 ILE A O 1
ATOM 642 N N . LEU A 1 81 ? -5.060 2.293 11.921 1.00 96.00 81 LEU A N 1
ATOM 643 C CA . LEU A 1 81 ? -4.126 1.914 10.869 1.00 96.00 81 LEU A CA 1
ATOM 644 C C . LEU A 1 81 ? -2.723 2.396 11.234 1.00 96.00 81 LEU A C 1
ATOM 646 O O . LEU A 1 81 ? -2.535 3.576 11.535 1.00 96.00 81 LEU A O 1
ATOM 650 N N . SER A 1 82 ? -1.739 1.498 11.202 1.00 92.06 82 SER A N 1
ATOM 651 C CA . SER A 1 82 ? -0.326 1.850 11.382 1.00 92.06 82 SER A CA 1
ATOM 652 C C . SER A 1 82 ? 0.579 0.821 10.709 1.00 92.06 82 SER A C 1
ATOM 654 O O . SER A 1 82 ? 0.391 -0.385 10.878 1.00 92.06 82 SER A O 1
ATOM 656 N N . GLY A 1 83 ? 1.576 1.291 9.956 1.00 88.62 83 GLY A N 1
ATOM 657 C CA . GLY A 1 83 ? 2.539 0.434 9.263 1.00 88.62 83 GLY A CA 1
ATOM 658 C C . GLY A 1 83 ? 1.870 -0.507 8.262 1.00 88.62 83 GLY A C 1
ATOM 659 O O . GLY A 1 83 ? 1.408 -0.062 7.215 1.00 88.62 83 GLY A O 1
ATOM 660 N N . GLN A 1 84 ? 1.812 -1.800 8.578 1.00 90.75 84 GLN A N 1
ATOM 661 C CA . GLN A 1 84 ? 1.139 -2.829 7.766 1.00 90.75 84 GLN A CA 1
ATOM 662 C C . GLN A 1 84 ? -0.064 -3.470 8.476 1.00 90.75 84 GLN A C 1
ATOM 664 O O . GLN A 1 84 ? -0.519 -4.553 8.087 1.00 90.75 84 GLN A O 1
ATOM 669 N N . TYR A 1 85 ? -0.560 -2.843 9.544 1.00 93.44 85 TYR A N 1
ATOM 670 C CA . TYR A 1 85 ? -1.553 -3.425 10.440 1.00 93.44 85 TYR A CA 1
ATOM 671 C C . TYR A 1 85 ? -2.836 -2.605 10.547 1.00 93.44 85 TYR A C 1
ATOM 673 O O . TYR A 1 85 ? -2.832 -1.373 10.547 1.00 93.44 85 TYR A O 1
ATOM 681 N N . VAL A 1 86 ? -3.933 -3.339 10.733 1.00 96.50 86 VAL A N 1
ATOM 682 C CA . VAL A 1 86 ? -5.196 -2.833 11.277 1.00 96.50 86 VAL A CA 1
ATOM 683 C C . VAL A 1 86 ? -5.321 -3.326 12.712 1.00 96.50 86 VAL A C 1
ATOM 685 O O . VAL A 1 86 ? -5.321 -4.537 12.949 1.00 96.50 86 VAL A O 1
ATOM 688 N N . HIS A 1 87 ? -5.475 -2.412 13.661 1.00 96.88 87 HIS A N 1
ATOM 689 C CA . HIS A 1 87 ? -5.734 -2.722 15.064 1.00 96.88 87 HIS A CA 1
ATOM 690 C C . HIS A 1 87 ? -7.186 -2.400 15.392 1.00 96.88 87 HIS A C 1
ATOM 692 O O . HIS A 1 87 ? -7.591 -1.245 15.323 1.00 96.88 87 HIS A O 1
ATOM 698 N N . ILE A 1 88 ? -7.969 -3.412 15.755 1.00 97.94 88 ILE A N 1
ATOM 699 C CA . ILE A 1 88 ? -9.363 -3.267 16.178 1.00 97.94 88 ILE A CA 1
ATOM 700 C C . ILE A 1 88 ? -9.398 -3.409 17.697 1.00 97.94 88 ILE A C 1
ATOM 702 O O . ILE A 1 88 ? -9.071 -4.473 18.225 1.00 97.94 88 ILE A O 1
ATOM 706 N N . VAL A 1 89 ? -9.778 -2.341 18.391 1.00 97.88 89 VAL A N 1
ATOM 707 C CA . VAL A 1 89 ? -9.811 -2.274 19.855 1.00 97.88 89 VAL A CA 1
ATOM 708 C C . VAL A 1 89 ? -11.247 -2.109 20.320 1.00 97.88 89 VAL A C 1
ATOM 710 O O . VAL A 1 89 ? -11.889 -1.113 20.000 1.00 97.88 89 VAL A O 1
ATOM 713 N N . GLU A 1 90 ? -11.748 -3.066 21.096 1.00 97.12 90 GLU A N 1
ATOM 714 C CA . GLU A 1 90 ? -13.029 -2.929 21.791 1.00 97.12 90 GLU A CA 1
ATOM 715 C C . GLU A 1 90 ? -12.812 -2.145 23.090 1.00 97.12 90 GLU A C 1
ATOM 717 O O . GLU A 1 90 ? -12.085 -2.580 23.985 1.00 97.12 90 GLU A O 1
ATOM 722 N N . ILE A 1 91 ? -13.441 -0.978 23.208 1.00 95.62 91 ILE A N 1
ATOM 723 C CA . ILE A 1 91 ? -13.143 0.019 24.247 1.00 95.62 91 ILE A CA 1
ATOM 724 C C . ILE A 1 91 ? -13.444 -0.525 25.650 1.00 95.62 91 ILE A C 1
ATOM 726 O O . ILE A 1 91 ? -12.660 -0.346 26.583 1.00 95.62 91 ILE A O 1
ATOM 730 N N . SER A 1 92 ? -14.588 -1.195 25.805 1.00 94.00 92 SER A N 1
ATOM 731 C CA . SER A 1 92 ? -15.086 -1.643 27.109 1.00 94.00 92 SER A CA 1
ATOM 732 C C . SER A 1 92 ? -14.295 -2.832 27.666 1.00 94.00 92 SER A C 1
ATOM 734 O O . SER A 1 92 ? -13.911 -2.834 28.839 1.00 94.00 92 SER A O 1
ATOM 736 N N . SER A 1 93 ? -14.026 -3.829 26.821 1.00 95.00 93 SER A N 1
ATOM 737 C CA . SER A 1 93 ? -13.309 -5.055 27.181 1.00 95.00 93 SER A CA 1
ATOM 738 C C . SER A 1 93 ? -11.791 -4.889 27.117 1.00 95.00 93 SER A C 1
ATOM 740 O O . SER A 1 93 ? -11.065 -5.676 27.730 1.00 95.00 93 SER A O 1
ATOM 742 N N . LYS A 1 94 ? -11.318 -3.859 26.399 1.00 95.12 94 LYS A N 1
ATOM 743 C CA . LYS A 1 94 ? -9.908 -3.580 26.095 1.00 95.12 94 LYS A CA 1
ATOM 744 C C . LYS A 1 94 ? -9.242 -4.700 25.291 1.00 95.12 94 LYS A C 1
ATOM 746 O O . LYS A 1 94 ? -8.021 -4.835 25.312 1.00 95.12 94 LYS A O 1
ATOM 751 N N . GLN A 1 95 ? -10.041 -5.523 24.613 1.00 94.94 95 GLN A N 1
ATOM 752 C CA . GLN A 1 95 ? -9.538 -6.560 23.724 1.00 94.94 95 GLN A CA 1
ATOM 753 C C . GLN A 1 95 ? -9.021 -5.939 22.434 1.00 94.94 95 GLN A C 1
ATOM 755 O O . GLN A 1 95 ? -9.644 -5.041 21.866 1.00 94.94 95 GLN A O 1
ATOM 760 N N . VAL A 1 96 ? -7.887 -6.457 21.968 1.00 95.44 96 VAL A N 1
ATOM 761 C CA . VAL A 1 96 ? -7.225 -6.012 20.744 1.00 95.44 96 VAL A CA 1
ATOM 762 C C . VAL A 1 96 ? -7.188 -7.159 19.748 1.00 95.44 96 VAL A C 1
ATOM 764 O O . VAL A 1 96 ? -6.762 -8.270 20.068 1.00 95.44 96 VAL A O 1
ATOM 767 N N . LYS A 1 97 ? -7.572 -6.868 18.507 1.00 95.50 97 LYS A N 1
ATOM 768 C CA . LYS A 1 97 ? -7.352 -7.730 17.349 1.00 95.50 97 LYS A CA 1
ATOM 769 C C . LYS A 1 97 ? -6.492 -6.990 16.329 1.00 95.50 97 LYS A C 1
ATOM 771 O O . LYS A 1 97 ? -6.970 -6.072 15.670 1.00 95.50 97 LYS A O 1
ATOM 776 N N . SER A 1 98 ? -5.241 -7.417 16.185 1.00 94.88 98 SER A N 1
ATOM 777 C CA . SER A 1 98 ? -4.307 -6.889 15.184 1.00 94.88 98 SER A CA 1
ATOM 778 C C . SER A 1 98 ? -4.275 -7.802 13.959 1.00 94.88 98 SER A C 1
ATOM 780 O O . SER A 1 98 ? -4.110 -9.016 14.090 1.00 94.88 98 SER A O 1
ATOM 782 N N . ILE A 1 99 ? -4.439 -7.233 12.768 1.00 94.69 99 ILE A N 1
ATOM 783 C CA . ILE A 1 99 ? -4.469 -7.958 11.493 1.00 94.69 99 ILE A CA 1
ATOM 784 C C . ILE A 1 99 ? -3.387 -7.378 10.583 1.00 94.69 99 ILE A C 1
ATOM 786 O O . ILE A 1 99 ? -3.439 -6.196 10.253 1.00 94.69 99 ILE A O 1
ATOM 790 N N . ARG A 1 100 ? -2.425 -8.210 10.168 1.00 92.19 100 ARG A N 1
ATOM 791 C CA . ARG A 1 100 ? -1.392 -7.837 9.189 1.00 92.19 100 ARG A CA 1
ATOM 792 C C . ARG A 1 100 ? -1.983 -7.893 7.783 1.00 92.19 100 ARG A C 1
ATOM 794 O O . ARG A 1 100 ? -2.513 -8.935 7.398 1.00 92.19 100 ARG A O 1
ATOM 801 N N . LEU A 1 101 ? -1.877 -6.806 7.024 1.00 91.81 101 LEU A N 1
ATOM 802 C CA . LEU A 1 101 ? -2.370 -6.724 5.643 1.00 91.81 101 LEU A CA 1
ATOM 803 C C . LEU A 1 101 ? -1.312 -7.108 4.601 1.00 91.81 101 LEU A C 1
ATOM 805 O O . LEU A 1 101 ? -1.656 -7.370 3.454 1.00 91.81 101 LEU A O 1
ATOM 809 N N . GLY A 1 102 ? -0.033 -7.161 4.993 1.00 87.69 102 GLY A N 1
ATOM 810 C CA . GLY A 1 102 ? 1.078 -7.466 4.083 1.00 87.69 102 GLY A CA 1
ATOM 811 C C . GLY A 1 102 ? 1.382 -6.348 3.082 1.00 87.69 102 GLY A C 1
ATOM 812 O O . GLY A 1 102 ? 2.178 -6.546 2.168 1.00 87.69 102 GLY A O 1
ATOM 813 N N . ASP A 1 103 ? 0.756 -5.185 3.262 1.00 88.19 103 ASP A N 1
ATOM 814 C CA . ASP A 1 103 ? 1.019 -3.973 2.509 1.00 88.19 103 ASP A CA 1
ATOM 815 C C . ASP A 1 103 ? 0.927 -2.734 3.422 1.00 88.19 103 ASP A C 1
ATOM 817 O O . ASP A 1 103 ? 0.315 -2.810 4.490 1.00 88.19 103 ASP A O 1
ATOM 821 N N . TYR A 1 104 ? 1.546 -1.614 3.037 1.00 89.44 104 TYR A N 1
ATOM 822 C CA . TYR A 1 104 ? 1.526 -0.384 3.819 1.00 89.44 104 TYR A CA 1
ATOM 823 C C . TYR A 1 104 ? 0.120 0.187 3.821 1.00 89.44 104 TYR A C 1
ATOM 825 O O . TYR A 1 104 ? -0.502 0.345 2.769 1.00 89.44 104 TYR A O 1
ATOM 833 N N . VAL A 1 105 ? -0.385 0.486 5.011 1.00 93.19 105 VAL A N 1
ATOM 834 C CA . VAL A 1 105 ? -1.719 1.054 5.170 1.00 93.19 105 VAL A CA 1
ATOM 835 C C . VAL A 1 105 ? -1.780 2.451 4.557 1.00 93.19 105 VAL A C 1
ATOM 837 O O . VAL A 1 105 ? -0.871 3.264 4.722 1.00 93.19 105 VAL A O 1
ATOM 840 N N . GLY A 1 106 ? -2.868 2.706 3.840 1.00 94.50 106 GLY A N 1
ATOM 841 C CA . GLY A 1 106 ? -3.325 4.032 3.463 1.00 94.50 106 GLY A CA 1
ATOM 842 C C . GLY A 1 106 ? -4.539 4.362 4.319 1.00 94.50 106 GLY A C 1
ATOM 843 O O . GLY A 1 106 ? -4.456 4.350 5.543 1.00 94.50 106 GLY A O 1
ATOM 844 N N . HIS A 1 107 ? -5.677 4.594 3.675 1.00 97.19 107 HIS A N 1
ATOM 845 C CA . HIS A 1 107 ? -6.869 5.134 4.318 1.00 97.19 107 HIS A CA 1
ATOM 846 C C . HIS A 1 107 ? -7.854 4.101 4.880 1.00 97.19 107 HIS A C 1
ATOM 848 O O . HIS A 1 107 ? -7.912 2.945 4.450 1.00 97.19 107 HIS A O 1
ATOM 854 N N . ILE A 1 108 ? -8.691 4.552 5.815 1.00 98.38 108 ILE A N 1
ATOM 855 C CA . ILE A 1 108 ? -9.852 3.817 6.331 1.00 98.38 108 ILE A CA 1
ATOM 856 C C . ILE A 1 108 ? -11.145 4.555 5.968 1.00 98.38 108 ILE A C 1
ATOM 858 O O . ILE A 1 108 ? -11.226 5.773 6.079 1.00 98.38 108 ILE A O 1
ATOM 862 N N . TYR A 1 109 ? -12.175 3.811 5.563 1.00 98.50 109 TYR A N 1
ATOM 863 C CA . TYR A 1 109 ? -13.464 4.373 5.163 1.00 98.50 109 TYR A CA 1
ATOM 864 C C . TYR A 1 109 ? -14.624 3.599 5.775 1.00 98.50 109 TYR A C 1
ATOM 866 O O . TYR A 1 109 ? -14.700 2.370 5.678 1.00 98.50 109 TYR A O 1
ATOM 874 N N . SER A 1 110 ? -15.583 4.324 6.337 1.00 97.88 110 SER A N 1
ATOM 875 C CA . SER A 1 110 ? -16.862 3.741 6.730 1.00 97.88 110 SER A CA 1
ATOM 876 C C . SER A 1 110 ? -17.761 3.474 5.524 1.00 97.88 110 SER A C 1
ATOM 878 O O . SER A 1 110 ? -17.687 4.132 4.488 1.00 97.88 110 SER A O 1
ATOM 880 N N . ILE A 1 111 ? -18.651 2.497 5.670 1.00 96.38 111 ILE A N 1
ATOM 881 C CA . ILE A 1 111 ? -19.658 2.111 4.678 1.00 96.38 111 ILE A CA 1
ATOM 882 C C . ILE A 1 111 ? -21.045 2.374 5.283 1.00 96.38 111 ILE A C 1
ATOM 884 O O . ILE A 1 111 ? -21.268 2.067 6.456 1.00 96.38 111 ILE A O 1
ATOM 888 N N . PRO A 1 112 ? -22.009 2.907 4.510 1.00 95.06 112 PRO A N 1
ATOM 889 C CA . PRO A 1 112 ? -21.941 3.180 3.070 1.00 95.06 112 PRO A CA 1
ATOM 890 C C . PRO A 1 112 ? -21.339 4.538 2.703 1.00 95.06 112 PRO A C 1
ATOM 892 O O . PRO A 1 112 ? -21.223 4.828 1.525 1.00 95.06 112 PRO A O 1
ATOM 895 N N . ASN A 1 113 ? -20.981 5.378 3.675 1.00 96.12 113 ASN A N 1
ATOM 896 C CA . ASN A 1 113 ? -20.495 6.727 3.403 1.00 96.12 113 ASN A CA 1
ATOM 897 C C . ASN A 1 113 ? -18.993 6.854 3.721 1.00 96.12 113 ASN A C 1
ATOM 899 O O . ASN A 1 113 ? -18.659 6.976 4.905 1.00 96.12 113 ASN A O 1
ATOM 903 N N . PRO A 1 114 ? -18.105 6.907 2.709 1.00 96.00 114 PRO A N 1
ATOM 904 C CA . PRO A 1 114 ? -16.664 7.033 2.927 1.00 96.00 114 PRO A CA 1
ATOM 905 C C . PRO A 1 114 ? -16.260 8.377 3.552 1.00 96.00 114 PRO A C 1
ATOM 907 O O . PRO A 1 114 ? -15.193 8.467 4.145 1.00 96.00 114 PRO A O 1
ATOM 910 N N . ALA A 1 115 ? -17.110 9.409 3.487 1.00 95.75 115 ALA A N 1
ATOM 911 C CA . ALA A 1 115 ? -16.874 10.691 4.155 1.00 95.75 115 ALA A CA 1
ATOM 912 C C . ALA A 1 115 ? -17.301 10.701 5.638 1.00 95.75 115 ALA A C 1
ATOM 914 O O . ALA A 1 115 ? -17.181 11.726 6.310 1.00 95.75 115 ALA A O 1
ATOM 915 N N . SER A 1 116 ? -17.855 9.598 6.152 1.00 96.06 116 SER A N 1
ATOM 916 C CA . SER A 1 116 ? -18.241 9.492 7.560 1.00 96.06 116 SER A CA 1
ATOM 917 C C . SER A 1 116 ? -17.010 9.416 8.459 1.00 96.06 116 SER A C 1
ATOM 919 O O . SER A 1 116 ? -16.133 8.583 8.257 1.00 96.06 116 SER A O 1
ATOM 921 N N . THR A 1 117 ? -17.001 10.226 9.516 1.00 94.00 117 THR A N 1
ATOM 922 C CA . THR A 1 117 ? -16.002 10.158 10.592 1.00 94.00 117 THR A CA 1
ATOM 923 C C . THR A 1 117 ? -16.359 9.128 11.668 1.00 94.00 117 THR A C 1
ATOM 925 O O . THR A 1 117 ? -15.568 8.890 12.576 1.00 94.00 117 THR A O 1
ATOM 928 N N . GLU A 1 118 ? -17.559 8.540 11.611 1.00 96.12 118 GLU A N 1
ATOM 929 C CA . GLU A 1 118 ? -17.982 7.472 12.522 1.00 96.12 118 GLU A CA 1
ATOM 930 C C . GLU A 1 118 ? -17.756 6.102 11.881 1.00 96.12 118 GLU A C 1
ATOM 932 O O . GLU A 1 118 ? -18.146 5.889 10.729 1.00 96.12 118 GLU A O 1
ATOM 937 N N . LEU A 1 119 ? -17.158 5.179 12.638 1.00 98.00 119 LEU A N 1
ATOM 938 C CA . LEU A 1 119 ? -16.835 3.810 12.230 1.00 98.00 119 LEU A CA 1
ATOM 939 C C . LEU A 1 119 ? -18.086 2.924 12.105 1.00 98.00 119 LEU A C 1
ATOM 941 O O . LEU A 1 119 ? -18.824 2.727 13.074 1.00 98.00 119 LEU A O 1
ATOM 945 N N . SER A 1 120 ? -18.275 2.308 10.941 1.00 97.69 120 SER A N 1
ATOM 946 C CA . SER A 1 120 ? -19.305 1.289 10.696 1.00 97.69 120 SER A CA 1
ATOM 947 C C . SER A 1 120 ? -18.834 -0.136 11.037 1.00 97.69 120 SER A C 1
ATOM 949 O O . SER A 1 120 ? -17.641 -0.414 11.110 1.00 97.69 120 SER A O 1
ATOM 951 N N . GLU A 1 121 ? -19.778 -1.073 11.213 1.00 97.62 121 GLU A N 1
ATOM 952 C CA . GLU A 1 121 ? -19.468 -2.483 11.530 1.00 97.62 121 GLU A CA 1
ATOM 953 C C . GLU A 1 121 ? -18.618 -3.165 10.445 1.00 97.62 121 GLU A C 1
ATOM 955 O O . GLU A 1 121 ? -17.692 -3.924 10.742 1.00 97.62 121 GLU A O 1
ATOM 960 N N . ASN A 1 122 ? -18.945 -2.884 9.182 1.00 98.19 122 ASN A N 1
ATOM 961 C CA . ASN A 1 122 ? -18.111 -3.215 8.036 1.00 98.19 122 ASN A CA 1
ATOM 962 C C . ASN A 1 122 ? -17.481 -1.930 7.520 1.00 98.19 122 ASN A C 1
ATOM 964 O O . ASN A 1 122 ? -18.184 -0.933 7.365 1.00 98.19 122 ASN A O 1
ATOM 968 N N . PHE A 1 123 ? -16.191 -1.954 7.235 1.00 98.69 123 PHE A N 1
ATOM 969 C CA . PHE A 1 123 ? -15.425 -0.788 6.812 1.00 98.69 123 PHE A CA 1
ATOM 970 C C . PHE A 1 123 ? -14.386 -1.207 5.774 1.00 98.69 123 PHE A C 1
ATOM 972 O O . PHE A 1 123 ? -13.985 -2.375 5.712 1.00 98.69 123 PHE A O 1
ATOM 979 N N . LEU A 1 124 ? -13.972 -0.262 4.937 1.00 98.75 124 LEU A N 1
ATOM 980 C CA . LEU A 1 124 ? -12.912 -0.477 3.962 1.00 98.75 124 LEU A CA 1
ATOM 981 C C . LEU A 1 124 ? -11.592 0.010 4.534 1.00 98.75 124 LEU A C 1
ATOM 983 O O . LEU A 1 124 ? -11.529 1.054 5.180 1.00 98.75 124 LEU A O 1
ATOM 987 N N . VAL A 1 125 ? -10.536 -0.736 4.252 1.00 98.56 125 VAL A N 1
ATOM 988 C CA . VAL A 1 125 ? -9.161 -0.274 4.422 1.00 98.56 125 VAL A CA 1
ATOM 989 C C . VAL A 1 125 ? -8.495 -0.360 3.070 1.00 98.56 125 VAL A C 1
ATOM 991 O O . VAL A 1 125 ? -8.597 -1.380 2.387 1.00 98.56 125 VAL A O 1
ATOM 994 N N . VAL A 1 126 ? -7.822 0.708 2.678 1.00 98.12 126 VAL A N 1
ATOM 995 C CA . VAL A 1 126 ? -6.973 0.704 1.497 1.00 98.12 126 VAL A CA 1
ATOM 996 C C . VAL A 1 126 ? -5.519 0.682 1.930 1.00 98.12 126 VAL A C 1
ATOM 998 O O . VAL A 1 126 ? -5.131 1.308 2.916 1.00 98.12 126 VAL A O 1
ATOM 1001 N N . THR A 1 127 ? -4.719 -0.083 1.210 1.00 95.88 127 THR A N 1
ATOM 1002 C CA . THR A 1 127 ? -3.263 -0.056 1.303 1.00 95.88 127 THR A CA 1
ATOM 1003 C C . THR A 1 127 ? -2.715 0.677 0.083 1.00 95.88 127 THR A C 1
ATOM 1005 O O . THR A 1 127 ? -3.475 1.220 -0.722 1.00 95.88 127 THR A O 1
ATOM 1008 N N . TYR A 1 128 ? -1.398 0.694 -0.082 1.00 91.31 128 TYR A N 1
ATOM 1009 C CA . TYR A 1 128 ? -0.775 1.276 -1.270 1.00 91.31 128 TYR A CA 1
ATOM 1010 C C . TYR A 1 128 ? -1.198 0.548 -2.551 1.00 91.31 128 TYR A C 1
ATOM 1012 O O . TYR A 1 128 ? -1.317 1.166 -3.605 1.00 91.31 128 TYR A O 1
ATOM 1020 N N . CYS A 1 129 ? -1.484 -0.751 -2.455 1.00 93.12 129 CYS A N 1
ATOM 1021 C CA . CYS A 1 129 ? -1.769 -1.598 -3.604 1.00 93.12 129 CYS A CA 1
ATOM 1022 C C . CYS A 1 129 ? -3.198 -2.166 -3.645 1.00 93.12 129 CYS A C 1
ATOM 1024 O O . CYS A 1 129 ? -3.670 -2.532 -4.725 1.00 93.12 129 CYS A O 1
ATOM 1026 N N . TYR A 1 130 ? -3.898 -2.287 -2.514 1.00 96.19 130 TYR A N 1
ATOM 1027 C CA . TYR A 1 130 ? -5.119 -3.098 -2.402 1.00 96.19 130 TYR A CA 1
ATOM 1028 C C . TYR A 1 130 ? -6.257 -2.383 -1.671 1.00 96.19 130 TYR A C 1
ATOM 1030 O O . TYR A 1 130 ? -6.052 -1.440 -0.912 1.00 96.19 130 TYR A O 1
ATOM 1038 N N . VAL A 1 131 ? -7.473 -2.895 -1.859 1.00 98.44 131 VAL A N 1
ATOM 1039 C CA . VAL A 1 131 ? -8.655 -2.564 -1.056 1.00 98.44 131 VAL A CA 1
ATOM 1040 C C . VAL A 1 131 ? -9.075 -3.809 -0.281 1.00 98.44 131 VAL A C 1
ATOM 1042 O O . VAL A 1 131 ? -9.131 -4.908 -0.834 1.00 98.44 131 VAL A O 1
ATOM 1045 N N . PHE A 1 132 ? -9.408 -3.640 0.990 1.00 98.69 132 PHE A N 1
ATOM 1046 C CA . PHE A 1 132 ? -9.911 -4.686 1.870 1.00 98.69 132 PHE A CA 1
ATOM 1047 C C . PHE A 1 132 ? -11.279 -4.292 2.411 1.00 98.69 132 PHE A C 1
ATOM 1049 O O . PHE A 1 132 ? -11.467 -3.152 2.832 1.00 98.69 132 PHE A O 1
ATOM 1056 N N . LEU A 1 133 ? -12.202 -5.252 2.488 1.00 98.75 133 LEU A N 1
ATOM 1057 C CA . LEU A 1 133 ? -13.386 -5.140 3.338 1.00 98.75 133 LEU A CA 1
ATOM 1058 C C . LEU A 1 133 ? -13.131 -5.887 4.637 1.00 98.75 133 LEU A C 1
ATOM 1060 O O . LEU A 1 133 ? -12.845 -7.088 4.627 1.00 98.75 133 LEU A O 1
ATOM 1064 N N . LEU A 1 134 ? -13.278 -5.185 5.753 1.00 98.69 134 LEU A N 1
ATOM 1065 C CA . LEU A 1 134 ? -13.155 -5.749 7.085 1.00 98.69 134 LEU A CA 1
ATOM 1066 C C . LEU A 1 134 ? -14.463 -5.606 7.853 1.00 98.69 134 LEU A C 1
ATOM 1068 O O . LEU A 1 134 ? -15.251 -4.689 7.635 1.00 98.69 134 LEU A O 1
ATOM 1072 N N . ASN A 1 135 ? -14.662 -6.527 8.784 1.00 98.25 135 ASN A N 1
ATOM 1073 C CA . ASN A 1 135 ? -15.704 -6.481 9.795 1.00 98.25 135 ASN A CA 1
ATOM 1074 C C . ASN A 1 135 ? -15.055 -6.469 11.182 1.00 98.25 135 ASN A C 1
ATOM 1076 O O . ASN A 1 135 ? -14.091 -7.208 11.415 1.00 98.25 135 ASN A O 1
ATOM 1080 N N . LEU A 1 136 ? -15.620 -5.697 12.113 1.00 97.94 136 LEU A N 1
ATOM 1081 C CA . LEU A 1 136 ? -15.074 -5.522 13.468 1.00 97.94 136 LEU A CA 1
ATOM 1082 C C . LEU A 1 136 ? -14.815 -6.845 14.198 1.00 97.94 136 LEU A C 1
ATOM 1084 O O . LEU A 1 136 ? -13.804 -7.002 14.879 1.00 97.94 136 LEU A O 1
ATOM 1088 N N . THR A 1 137 ? -15.687 -7.835 14.011 1.00 96.25 137 THR A N 1
ATOM 1089 C CA . THR A 1 137 ? -15.581 -9.127 14.701 1.00 96.25 137 THR A CA 1
ATOM 1090 C C . THR A 1 137 ? -14.928 -10.192 13.824 1.00 96.25 137 THR A C 1
ATOM 1092 O O . THR A 1 137 ? -14.005 -10.894 14.254 1.00 96.25 137 THR A O 1
ATOM 1095 N N . LYS A 1 138 ? -15.335 -10.290 12.553 1.00 96.62 138 LYS A N 1
ATOM 1096 C CA . LYS A 1 138 ? -14.880 -11.350 11.637 1.00 96.62 138 LYS A CA 1
ATOM 1097 C C . LYS A 1 138 ? -13.469 -11.099 11.101 1.00 96.62 138 LYS A C 1
ATOM 1099 O O . LYS A 1 138 ? -12.736 -12.054 10.870 1.00 96.62 138 LYS A O 1
ATOM 1104 N N . GLY A 1 139 ? -13.009 -9.848 11.044 1.00 96.25 139 GLY A N 1
ATOM 1105 C CA . GLY A 1 139 ? -11.744 -9.477 10.401 1.00 96.25 139 GLY A CA 1
ATOM 1106 C C . GLY A 1 139 ? -11.918 -9.319 8.892 1.00 96.25 139 GLY A C 1
ATOM 1107 O O . GLY A 1 139 ? -12.941 -8.799 8.456 1.00 96.25 139 GLY A O 1
ATOM 1108 N N . ILE A 1 140 ? -10.932 -9.753 8.104 1.00 97.88 140 ILE A N 1
ATOM 1109 C CA . ILE A 1 140 ? -10.963 -9.628 6.639 1.00 97.88 140 ILE A CA 1
ATOM 1110 C C . ILE A 1 140 ? -12.112 -10.464 6.064 1.00 97.88 140 ILE A C 1
ATOM 1112 O O . ILE A 1 140 ? -12.191 -11.671 6.293 1.00 97.88 140 ILE A O 1
ATOM 1116 N N . ILE A 1 141 ? -12.986 -9.810 5.302 1.00 98.25 141 ILE A N 1
ATOM 1117 C CA . ILE A 1 141 ? -14.056 -10.439 4.524 1.00 98.25 141 ILE A CA 1
ATOM 1118 C C . ILE A 1 141 ? -13.558 -10.751 3.112 1.00 98.25 141 ILE A C 1
ATOM 1120 O O . ILE A 1 141 ? -13.722 -11.874 2.638 1.00 98.25 141 ILE A O 1
ATOM 1124 N N . TRP A 1 142 ? -12.927 -9.777 2.454 1.00 98.06 142 TRP A N 1
ATOM 1125 C CA . TRP A 1 142 ? -12.261 -9.961 1.167 1.00 98.06 142 TRP A CA 1
ATOM 1126 C C . TRP A 1 142 ? -11.112 -8.966 0.987 1.00 98.06 142 TRP A C 1
ATOM 1128 O O . TRP A 1 142 ? -11.054 -7.929 1.650 1.00 98.06 142 TRP A O 1
ATOM 1138 N N . GLN A 1 143 ? -10.221 -9.296 0.054 1.00 97.56 143 GLN A N 1
ATOM 1139 C CA . GLN A 1 143 ? -9.160 -8.440 -0.474 1.00 97.56 143 GLN A CA 1
ATOM 1140 C C . GLN A 1 143 ? -9.338 -8.345 -1.995 1.00 97.56 143 GLN A C 1
ATOM 1142 O O . GLN A 1 143 ? -9.625 -9.352 -2.647 1.00 97.56 143 GLN A O 1
ATOM 1147 N N . SER A 1 144 ? -9.195 -7.147 -2.562 1.00 96.00 144 SER A N 1
ATOM 1148 C CA . SER A 1 144 ? -9.229 -6.940 -4.010 1.00 96.00 144 SER A CA 1
ATOM 1149 C C . SER A 1 144 ? -7.978 -7.510 -4.687 1.00 96.00 144 SER A C 1
ATOM 1151 O O . SER A 1 144 ? -6.963 -7.789 -4.054 1.00 96.00 144 SER A O 1
ATOM 1153 N N . GLN A 1 145 ? -7.992 -7.600 -6.017 1.00 87.31 145 GLN A N 1
ATOM 1154 C CA . GLN A 1 145 ? -6.723 -7.667 -6.752 1.00 87.31 145 GLN A CA 1
ATOM 1155 C C . GLN A 1 145 ? -5.940 -6.351 -6.606 1.00 87.31 145 GLN A C 1
ATOM 1157 O O . GLN A 1 145 ? -6.489 -5.351 -6.136 1.00 87.31 145 GLN A O 1
ATOM 1162 N N . MET A 1 146 ? -4.677 -6.344 -7.032 1.00 89.94 146 MET A N 1
ATOM 1163 C CA . MET A 1 146 ? -3.847 -5.138 -7.037 1.00 89.94 146 MET A CA 1
ATOM 1164 C C . MET A 1 146 ? -4.497 -4.042 -7.893 1.00 89.94 146 MET A C 1
ATOM 1166 O O . MET A 1 146 ? -4.829 -4.270 -9.058 1.00 89.94 146 MET A O 1
ATOM 1170 N N . CYS A 1 147 ? -4.717 -2.877 -7.292 1.00 89.69 147 CYS A N 1
ATOM 1171 C CA . CYS A 1 147 ? -5.391 -1.726 -7.895 1.00 89.69 147 CYS A CA 1
ATOM 1172 C C . CYS A 1 147 ? -4.452 -0.528 -8.109 1.00 89.69 147 CYS A C 1
ATOM 1174 O O . CYS A 1 147 ? -4.812 0.398 -8.836 1.00 89.69 147 CYS A O 1
ATOM 1176 N N . ALA A 1 148 ? -3.268 -0.562 -7.499 1.00 87.88 148 ALA A N 1
ATOM 1177 C CA . ALA A 1 148 ? -2.242 0.473 -7.538 1.00 87.88 148 ALA A CA 1
ATOM 1178 C C . ALA A 1 148 ? -0.884 -0.121 -7.137 1.00 87.88 148 ALA A C 1
ATOM 1180 O O . ALA A 1 148 ? -0.809 -1.308 -6.810 1.00 87.88 148 ALA A O 1
ATOM 1181 N N . ILE A 1 149 ? 0.158 0.707 -7.144 1.00 81.19 149 ILE A N 1
ATOM 1182 C CA . ILE A 1 149 ? 1.472 0.376 -6.569 1.00 81.19 149 ILE A CA 1
ATOM 1183 C C . ILE A 1 149 ? 1.964 1.402 -5.538 1.00 81.19 149 ILE A C 1
ATOM 1185 O O . ILE A 1 149 ? 2.896 1.091 -4.806 1.00 81.19 149 ILE A O 1
ATOM 1189 N N . ASP A 1 150 ? 1.364 2.598 -5.465 1.00 83.88 150 ASP A N 1
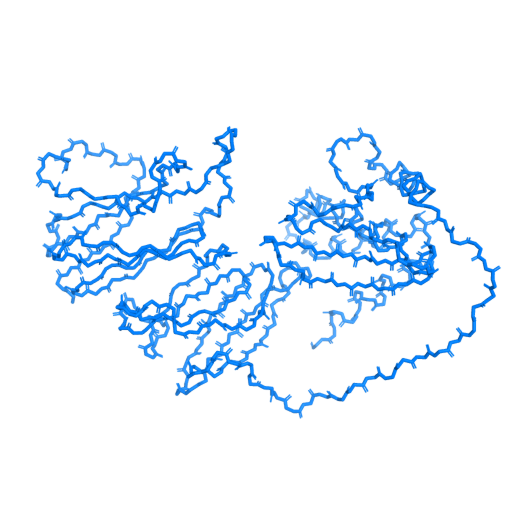ATOM 1190 C CA . ASP A 1 150 ? 1.842 3.677 -4.575 1.00 83.88 150 ASP A CA 1
ATOM 1191 C C . ASP A 1 150 ? 0.722 4.403 -3.804 1.00 83.88 150 ASP A C 1
ATOM 1193 O O . ASP A 1 150 ? 0.947 5.393 -3.116 1.00 83.88 150 ASP A O 1
ATOM 1197 N N . GLY A 1 151 ? -0.517 3.916 -3.891 1.00 90.75 151 GLY A N 1
ATOM 1198 C CA . GLY A 1 151 ? -1.643 4.543 -3.209 1.00 90.75 151 GLY A CA 1
ATOM 1199 C C . GLY A 1 151 ? -2.986 4.185 -3.818 1.00 90.75 151 GLY A C 1
ATOM 1200 O O . GLY A 1 151 ? -3.156 4.151 -5.035 1.00 90.75 151 GLY A O 1
ATOM 1201 N N . VAL A 1 152 ? -3.982 3.976 -2.965 1.00 96.19 152 VAL A N 1
ATOM 1202 C CA . VAL A 1 152 ? -5.380 3.854 -3.374 1.00 96.19 152 VAL A CA 1
ATOM 1203 C C . VAL A 1 152 ? -6.204 4.858 -2.581 1.00 96.19 152 VAL A C 1
ATOM 1205 O O . VAL A 1 152 ? -6.002 5.023 -1.380 1.00 96.19 152 VAL A O 1
ATOM 1208 N N . VAL A 1 153 ? -7.157 5.507 -3.243 1.00 97.31 153 VAL A N 1
ATOM 1209 C CA . VAL A 1 153 ? -8.156 6.370 -2.602 1.00 97.31 153 VAL A CA 1
ATOM 1210 C C . VAL A 1 153 ? -9.553 5.966 -3.048 1.00 97.31 153 VAL A C 1
ATOM 1212 O O . VAL A 1 153 ? -9.771 5.652 -4.219 1.00 97.31 153 VAL A O 1
ATOM 1215 N N . ILE A 1 154 ? -10.502 5.966 -2.115 1.00 98.12 154 ILE A N 1
ATOM 1216 C CA . ILE A 1 154 ? -11.921 5.746 -2.410 1.00 98.12 154 ILE A CA 1
ATOM 1217 C C . ILE A 1 154 ? -12.600 7.105 -2.504 1.00 98.12 154 ILE A C 1
ATOM 1219 O O . ILE A 1 154 ? -12.538 7.893 -1.562 1.00 98.12 154 ILE A O 1
ATOM 1223 N N . ASP A 1 155 ? -13.246 7.365 -3.638 1.00 96.81 155 ASP A N 1
ATOM 1224 C CA . ASP A 1 155 ? -13.928 8.631 -3.893 1.00 96.81 155 ASP A CA 1
ATOM 1225 C C . ASP A 1 155 ? -15.408 8.561 -3.485 1.00 96.81 155 ASP A C 1
ATOM 1227 O O . ASP A 1 155 ? -15.927 9.506 -2.896 1.00 96.81 155 ASP A O 1
ATOM 1231 N N . ASP A 1 156 ? -16.093 7.451 -3.792 1.00 97.50 156 ASP A N 1
ATOM 1232 C CA . ASP A 1 156 ? -17.529 7.298 -3.531 1.00 97.50 156 ASP A CA 1
ATOM 1233 C C . ASP A 1 156 ? -17.970 5.828 -3.433 1.00 97.50 156 ASP A C 1
ATOM 1235 O O . ASP A 1 156 ? -17.339 4.927 -4.002 1.00 97.50 156 ASP A O 1
ATOM 1239 N N . ILE A 1 157 ? -19.088 5.596 -2.741 1.00 97.88 157 ILE A N 1
ATOM 1240 C CA . ILE A 1 157 ? -19.759 4.296 -2.645 1.00 97.88 157 ILE A CA 1
ATOM 1241 C C . ILE A 1 157 ? -21.248 4.487 -2.959 1.00 97.88 157 ILE A C 1
ATOM 1243 O O . ILE A 1 157 ? -21.993 5.065 -2.171 1.00 97.88 157 ILE A O 1
ATOM 1247 N N . ASP A 1 158 ? -21.694 3.922 -4.082 1.00 96.06 158 ASP A N 1
ATOM 1248 C CA . ASP A 1 158 ? -23.099 3.927 -4.503 1.00 96.06 158 ASP A CA 1
ATOM 1249 C C . ASP A 1 158 ? -23.627 2.490 -4.604 1.00 96.06 158 ASP A C 1
ATOM 1251 O O . ASP A 1 158 ? -23.313 1.732 -5.530 1.00 96.06 158 ASP A O 1
ATOM 1255 N N . GLY A 1 159 ? -24.412 2.085 -3.605 1.00 95.19 159 GLY A N 1
ATOM 1256 C CA . GLY A 1 159 ? -24.929 0.723 -3.495 1.00 95.19 159 GLY A CA 1
ATOM 1257 C C . GLY A 1 159 ? -23.806 -0.315 -3.392 1.00 95.19 159 GLY A C 1
ATOM 1258 O O . GLY A 1 159 ? -23.088 -0.360 -2.398 1.00 95.19 159 GLY A O 1
ATOM 1259 N N . ASP A 1 160 ? -23.678 -1.174 -4.408 1.00 96.75 160 ASP A N 1
ATOM 1260 C CA . ASP A 1 160 ? -22.613 -2.189 -4.493 1.00 96.75 160 ASP A CA 1
ATOM 1261 C C . ASP A 1 160 ? -21.363 -1.688 -5.238 1.00 96.75 160 ASP A C 1
ATOM 1263 O O . ASP A 1 160 ? -20.461 -2.469 -5.517 1.00 96.75 160 ASP A O 1
ATOM 1267 N N . ILE A 1 161 ? -21.296 -0.417 -5.631 1.00 97.56 161 ILE A N 1
ATOM 1268 C CA . ILE A 1 161 ? -20.213 0.089 -6.479 1.00 97.56 161 ILE A CA 1
ATOM 1269 C C . ILE A 1 161 ? -19.305 1.003 -5.667 1.00 97.56 161 ILE A C 1
ATOM 1271 O O . ILE A 1 161 ? -19.708 2.090 -5.267 1.00 97.56 161 ILE A O 1
ATOM 1275 N N . ILE A 1 162 ? -18.053 0.585 -5.499 1.00 98.38 162 ILE A N 1
ATOM 1276 C CA . ILE A 1 162 ? -16.970 1.433 -4.996 1.00 98.38 162 ILE A CA 1
ATOM 1277 C C . ILE A 1 162 ? -16.321 2.112 -6.202 1.00 98.38 162 ILE A C 1
ATOM 1279 O O . ILE A 1 162 ? -15.846 1.419 -7.106 1.00 98.38 162 ILE A O 1
ATOM 1283 N N . SER A 1 163 ? -16.284 3.443 -6.219 1.00 97.81 163 SER A N 1
ATOM 1284 C CA . SER A 1 163 ? -15.504 4.233 -7.180 1.00 97.81 163 SER A CA 1
ATOM 1285 C C . SER A 1 163 ? -14.224 4.721 -6.507 1.00 97.81 163 SER A C 1
ATOM 1287 O O . SER A 1 163 ? -14.276 5.319 -5.432 1.00 97.81 163 SER A O 1
ATOM 1289 N N . ALA A 1 164 ? -13.078 4.424 -7.112 1.00 97.62 164 ALA A N 1
ATOM 1290 C CA . ALA A 1 164 ? -11.771 4.638 -6.505 1.00 97.62 164 ALA A CA 1
ATOM 1291 C C . ALA A 1 164 ? -10.713 4.982 -7.557 1.00 97.62 164 ALA A C 1
ATOM 1293 O O . ALA A 1 164 ? -10.913 4.773 -8.758 1.00 97.62 164 ALA A O 1
ATOM 1294 N N . ARG A 1 165 ? -9.564 5.467 -7.089 1.00 96.62 165 ARG A N 1
ATOM 1295 C CA . ARG A 1 165 ? -8.387 5.760 -7.908 1.00 96.62 165 ARG A CA 1
ATOM 1296 C C . ARG A 1 165 ? -7.160 5.087 -7.329 1.00 96.62 165 ARG A C 1
ATOM 1298 O O . ARG A 1 165 ? -6.992 5.034 -6.113 1.00 96.62 165 ARG A O 1
ATOM 1305 N N . GLY A 1 166 ? -6.321 4.567 -8.213 1.00 93.12 166 GLY A N 1
ATOM 1306 C CA . GLY A 1 166 ? -5.075 3.901 -7.858 1.00 93.12 166 GLY A CA 1
ATOM 1307 C C . GLY A 1 166 ? -3.885 4.592 -8.499 1.00 93.12 166 GLY A C 1
ATOM 1308 O O . GLY A 1 166 ? -3.933 4.898 -9.691 1.00 93.12 166 GLY A O 1
ATOM 1309 N N . GLU A 1 167 ? -2.835 4.845 -7.727 1.00 88.94 167 GLU A N 1
ATOM 1310 C CA . GLU A 1 167 ? -1.592 5.426 -8.213 1.00 88.94 167 GLU A CA 1
ATOM 1311 C C . GLU A 1 167 ? -0.708 4.352 -8.844 1.00 88.94 167 GLU A C 1
ATOM 1313 O O . GLU A 1 167 ? -0.289 3.384 -8.202 1.00 88.94 167 GLU A O 1
ATOM 1318 N N . TRP A 1 168 ? -0.442 4.534 -10.134 1.00 80.31 168 TRP A N 1
ATOM 1319 C CA . TRP A 1 168 ? 0.485 3.721 -10.901 1.00 80.31 168 TRP A CA 1
ATOM 1320 C C . TRP A 1 168 ? 1.726 4.517 -11.260 1.00 80.31 168 TRP A C 1
ATOM 1322 O O . TRP A 1 168 ? 1.674 5.736 -11.429 1.00 80.31 168 TRP A O 1
ATOM 1332 N N . ASP A 1 169 ? 2.837 3.809 -11.436 1.00 62.59 169 ASP A N 1
ATOM 1333 C CA . ASP A 1 169 ? 4.058 4.443 -11.893 1.00 62.59 169 ASP A CA 1
ATOM 1334 C C . ASP A 1 169 ? 3.897 4.995 -13.315 1.00 62.59 169 ASP A C 1
ATOM 1336 O O . ASP A 1 169 ? 3.309 4.343 -14.188 1.00 62.59 169 ASP A O 1
ATOM 1340 N N . PRO A 1 170 ? 4.501 6.161 -13.594 1.00 58.53 170 PRO A N 1
ATOM 1341 C CA . PRO A 1 170 ? 5.275 6.992 -12.664 1.00 58.53 170 PRO A CA 1
ATOM 1342 C C . PRO A 1 170 ? 4.387 7.874 -11.761 1.00 58.53 170 PRO A C 1
ATOM 1344 O O . PRO A 1 170 ? 3.257 8.178 -12.162 1.00 58.53 170 PRO A O 1
ATOM 1347 N N . PRO A 1 171 ? 4.918 8.401 -10.632 1.00 64.50 171 PRO A N 1
ATOM 1348 C CA . PRO A 1 171 ? 4.151 9.170 -9.649 1.00 64.50 171 PRO A CA 1
ATOM 1349 C C . PRO A 1 171 ? 3.225 10.224 -10.266 1.00 64.50 171 PRO A C 1
ATOM 1351 O O . PRO A 1 171 ? 3.565 10.884 -11.262 1.00 64.50 171 PRO A O 1
ATOM 1354 N N . GLY A 1 172 ? 2.036 10.355 -9.683 1.00 63.66 172 GLY A N 1
ATOM 1355 C CA . GLY A 1 172 ? 0.866 11.080 -10.178 1.00 63.66 172 GLY A CA 1
ATOM 1356 C C . GLY A 1 172 ? 0.015 10.289 -11.181 1.00 63.66 172 GLY A C 1
ATOM 1357 O O . GLY A 1 172 ? -0.807 10.887 -11.885 1.00 63.66 172 GLY A O 1
ATOM 1358 N N . GLY A 1 173 ? 0.300 9.002 -11.408 1.00 75.44 173 GLY A N 1
ATOM 1359 C CA . GLY A 1 173 ? -0.318 8.155 -12.438 1.00 75.44 173 GLY A CA 1
ATOM 1360 C C . GLY A 1 173 ? -1.651 7.577 -11.982 1.00 75.44 173 GLY A C 1
ATOM 1361 O O . GLY A 1 173 ? -1.863 6.373 -12.063 1.00 75.44 173 GLY A O 1
ATOM 1362 N N . TRP A 1 174 ? -2.526 8.431 -11.453 1.00 87.31 174 TRP A N 1
ATOM 1363 C CA . TRP A 1 174 ? -3.807 8.022 -10.890 1.00 87.31 174 TRP A CA 1
ATOM 1364 C C . TRP A 1 174 ? -4.750 7.521 -11.985 1.00 87.31 174 TRP A C 1
ATOM 1366 O O . TRP A 1 174 ? -5.036 8.240 -12.944 1.00 87.31 174 TRP A O 1
ATOM 1376 N N . VAL A 1 175 ? -5.235 6.292 -11.829 1.00 87.25 175 VAL A N 1
ATOM 1377 C CA . VAL A 1 175 ? -6.174 5.642 -12.749 1.00 87.25 175 VAL A CA 1
ATOM 1378 C C . VAL A 1 175 ? -7.462 5.310 -12.010 1.00 87.25 175 VAL A C 1
ATOM 1380 O O . VAL A 1 175 ? -7.435 4.657 -10.966 1.00 87.25 175 VAL A O 1
ATOM 1383 N N . ASP A 1 176 ? -8.590 5.731 -12.579 1.00 94.19 176 ASP A N 1
ATOM 1384 C CA . ASP A 1 176 ? -9.921 5.409 -12.069 1.00 94.19 176 ASP A CA 1
ATOM 1385 C C . ASP A 1 176 ? -10.224 3.912 -12.230 1.00 94.19 176 ASP A C 1
ATOM 1387 O O . ASP A 1 176 ? -10.018 3.316 -13.294 1.00 94.19 176 ASP A O 1
ATOM 1391 N N . PHE A 1 177 ? -10.808 3.305 -11.201 1.00 93.69 177 PHE A N 1
ATOM 1392 C CA . PHE A 1 177 ? -11.338 1.949 -11.256 1.00 93.69 177 PHE A CA 1
ATOM 1393 C C . PHE A 1 177 ? -12.604 1.805 -10.404 1.00 93.69 177 PHE A C 1
ATOM 1395 O O . PHE A 1 177 ? -12.967 2.673 -9.611 1.00 93.69 177 PHE A O 1
ATOM 1402 N N . LYS A 1 178 ? -13.317 0.690 -10.600 1.00 97.38 178 LYS A N 1
ATOM 1403 C CA . LYS A 1 178 ? -14.522 0.363 -9.833 1.00 97.38 178 LYS A CA 1
ATOM 1404 C C . LYS A 1 178 ? -14.472 -1.058 -9.303 1.00 97.38 178 LYS A C 1
ATOM 1406 O O . LYS A 1 178 ? -14.107 -1.969 -10.048 1.00 97.38 178 LYS A O 1
ATOM 1411 N N . LEU A 1 179 ? -14.889 -1.253 -8.056 1.00 97.62 179 LEU A N 1
ATOM 1412 C CA . LEU A 1 179 ? -15.014 -2.567 -7.418 1.00 97.62 179 LEU A CA 1
ATOM 1413 C C . LEU A 1 179 ? -16.468 -2.837 -7.027 1.00 97.62 179 LEU A C 1
ATOM 1415 O O . LEU A 1 179 ? -17.213 -1.911 -6.712 1.00 97.62 179 LEU A O 1
ATOM 1419 N N . SER A 1 180 ? -16.853 -4.112 -7.014 1.00 97.56 180 SER A N 1
ATOM 1420 C CA . SER A 1 180 ? -18.062 -4.555 -6.313 1.00 97.56 180 SER A CA 1
ATOM 1421 C C . SER A 1 180 ? -17.784 -4.577 -4.809 1.00 97.56 180 SER A C 1
ATOM 1423 O O . SER A 1 180 ? -16.845 -5.242 -4.375 1.00 97.56 180 SER A O 1
ATOM 1425 N N . LEU A 1 181 ? -18.594 -3.887 -4.010 1.00 97.81 181 LEU A N 1
ATOM 1426 C CA . LEU A 1 181 ? -18.481 -3.838 -2.550 1.00 97.81 181 LEU A CA 1
ATOM 1427 C C . LEU A 1 181 ? -18.674 -5.223 -1.917 1.00 97.81 181 LEU A C 1
ATOM 1429 O O . LEU A 1 181 ? -18.004 -5.574 -0.948 1.00 97.81 181 LEU A O 1
ATOM 1433 N N . ASN A 1 182 ? -19.559 -6.040 -2.478 1.00 96.19 182 ASN A N 1
ATOM 1434 C CA . ASN A 1 182 ? -19.856 -7.373 -1.966 1.00 96.19 182 ASN A CA 1
ATOM 1435 C C . ASN A 1 182 ? -18.731 -8.382 -2.222 1.00 96.19 182 ASN A C 1
ATOM 1437 O O . ASN A 1 182 ? -18.619 -9.359 -1.482 1.00 96.19 182 ASN A O 1
ATOM 1441 N N . THR A 1 183 ? -17.924 -8.189 -3.271 1.00 95.06 183 THR A N 1
ATOM 1442 C CA . THR A 1 183 ? -16.953 -9.207 -3.717 1.00 95.06 183 THR A CA 1
ATOM 1443 C C . THR A 1 183 ? -15.505 -8.731 -3.801 1.00 95.06 183 THR A C 1
ATOM 1445 O O . THR A 1 183 ? -14.609 -9.567 -3.878 1.00 95.06 183 THR A O 1
ATOM 1448 N N . GLY A 1 184 ? -15.255 -7.422 -3.832 1.00 95.31 184 GLY A N 1
ATOM 1449 C CA . GLY A 1 184 ? -13.927 -6.845 -4.053 1.00 95.31 184 GLY A CA 1
ATOM 1450 C C . GLY A 1 184 ? -13.391 -7.005 -5.478 1.00 95.31 184 GLY A C 1
ATOM 1451 O O . GLY A 1 184 ? -12.216 -6.740 -5.732 1.00 95.31 184 GLY A O 1
ATOM 1452 N N . VAL A 1 185 ? -14.216 -7.464 -6.424 1.00 94.62 185 VAL A N 1
ATOM 1453 C CA . VAL A 1 185 ? -13.802 -7.735 -7.809 1.00 94.62 185 VAL A CA 1
ATOM 1454 C C . VAL A 1 185 ? -13.944 -6.480 -8.676 1.00 94.62 185 VAL A C 1
ATOM 1456 O O . VAL A 1 185 ? -14.939 -5.762 -8.572 1.00 94.62 185 VAL A O 1
ATOM 1459 N N . LEU A 1 186 ? -12.973 -6.245 -9.576 1.00 92.00 186 LEU A N 1
ATOM 1460 C CA . LEU A 1 186 ? -13.040 -5.160 -10.568 1.00 92.00 186 LEU A CA 1
ATOM 1461 C C . LEU A 1 186 ? -14.271 -5.297 -11.464 1.00 92.00 186 LEU A C 1
ATOM 1463 O O . LEU A 1 186 ? -14.462 -6.305 -12.152 1.00 92.00 186 LEU A O 1
ATOM 1467 N N . ILE A 1 187 ? -15.048 -4.221 -11.534 1.00 91.50 187 ILE A N 1
ATOM 1468 C CA . ILE A 1 187 ? -16.159 -4.072 -12.465 1.00 91.50 187 ILE A CA 1
ATOM 1469 C C . ILE A 1 187 ? -15.573 -3.579 -13.789 1.00 91.50 187 ILE A C 1
ATOM 1471 O O . ILE A 1 187 ? -15.255 -2.403 -13.962 1.00 91.50 187 ILE A O 1
ATOM 1475 N N . LYS A 1 188 ? -15.390 -4.495 -14.742 1.00 81.94 188 LYS A N 1
ATOM 1476 C CA . LYS A 1 188 ? -14.870 -4.148 -16.070 1.00 81.94 188 LYS A CA 1
ATOM 1477 C C . LYS A 1 188 ? -15.915 -3.364 -16.864 1.00 81.94 188 LYS A C 1
ATOM 1479 O O . LYS A 1 188 ? -16.974 -3.897 -17.189 1.00 81.94 188 LYS A O 1
ATOM 1484 N N . ASN A 1 189 ? -15.570 -2.150 -17.290 1.00 54.03 189 ASN A N 1
ATOM 1485 C CA . ASN A 1 189 ? -16.236 -1.527 -18.430 1.00 54.03 189 ASN A CA 1
ATOM 1486 C C . ASN A 1 189 ? -15.795 -2.271 -19.703 1.00 54.03 189 ASN A C 1
ATOM 1488 O O . ASN A 1 189 ? -14.611 -2.318 -20.025 1.00 54.03 189 ASN A O 1
ATOM 1492 N N . LEU A 1 190 ? -16.733 -2.895 -20.419 1.00 36.44 190 LEU A N 1
ATOM 1493 C CA . LEU A 1 190 ? -16.464 -3.658 -21.646 1.00 36.44 190 LEU A CA 1
ATOM 1494 C C . LEU A 1 190 ? -16.058 -2.744 -22.822 1.00 36.44 190 LEU A C 1
ATOM 1496 O O . LEU A 1 190 ? -16.869 -2.478 -23.704 1.00 36.44 190 LEU A O 1
ATOM 1500 N N . LYS A 1 191 ? -14.799 -2.293 -22.848 1.00 34.19 191 LYS A N 1
ATOM 1501 C CA . LYS A 1 191 ? -14.001 -1.849 -24.017 1.00 34.19 191 LYS A CA 1
ATOM 1502 C C . LYS A 1 191 ? -12.534 -2.069 -23.592 1.00 34.19 191 LYS A C 1
ATOM 1504 O O . LYS A 1 191 ? -12.147 -1.481 -22.598 1.00 34.19 191 LYS A O 1
ATOM 1509 N N . THR A 1 192 ? -11.693 -2.957 -24.130 1.00 29.23 192 THR A N 1
ATOM 1510 C CA . THR A 1 192 ? -11.355 -3.346 -25.515 1.00 29.23 192 THR A CA 1
ATOM 1511 C C . THR A 1 192 ? -10.608 -4.706 -25.530 1.00 29.23 192 THR A C 1
ATOM 1513 O O . THR A 1 192 ? -10.213 -5.229 -24.492 1.00 29.23 192 THR A O 1
ATOM 1516 N N . GLN A 1 193 ? -10.463 -5.291 -26.726 1.00 29.89 193 GLN A N 1
ATOM 1517 C CA . GLN A 1 193 ? -9.954 -6.639 -27.053 1.00 29.89 193 GLN A CA 1
ATOM 1518 C C . GLN A 1 193 ? -8.419 -6.844 -26.920 1.00 29.89 193 GLN A C 1
ATOM 1520 O O . GLN A 1 193 ? -7.677 -5.865 -26.959 1.00 29.89 193 GLN A O 1
ATOM 1525 N N . PRO A 1 194 ? -7.930 -8.107 -26.848 1.00 32.91 194 PRO A N 1
ATOM 1526 C CA . PRO A 1 194 ? -6.504 -8.449 -26.760 1.00 32.91 194 PRO A CA 1
ATOM 1527 C C . PRO A 1 194 ? -5.783 -8.499 -28.123 1.00 32.91 194 PRO A C 1
ATOM 1529 O O . PRO A 1 194 ? -6.324 -8.992 -29.113 1.00 32.91 194 PRO A O 1
ATOM 1532 N N . GLY A 1 195 ? -4.527 -8.038 -28.150 1.00 30.97 195 GLY A N 1
ATOM 1533 C CA . GLY A 1 195 ? -3.642 -8.041 -29.319 1.00 30.97 195 GLY A CA 1
ATOM 1534 C C . GLY A 1 195 ? -2.580 -9.154 -29.301 1.00 30.97 195 GLY A C 1
ATOM 1535 O O . GLY A 1 195 ? -1.750 -9.226 -28.404 1.00 30.97 195 GLY A O 1
ATOM 1536 N N . VAL A 1 196 ? -2.670 -9.995 -30.332 1.00 31.33 196 VAL A N 1
ATOM 1537 C CA . VAL A 1 196 ? -1.758 -10.969 -30.975 1.00 31.33 196 VAL A CA 1
ATOM 1538 C C . VAL A 1 196 ? -0.251 -10.934 -30.621 1.00 31.33 196 VAL A C 1
ATOM 1540 O O . VAL A 1 196 ? 0.393 -9.893 -30.691 1.00 31.33 196 VAL A O 1
ATOM 1543 N N . ARG A 1 197 ? 0.334 -12.126 -30.384 1.00 32.44 197 ARG A N 1
ATOM 1544 C CA . ARG A 1 197 ? 1.791 -12.396 -30.403 1.00 32.44 197 ARG A CA 1
ATOM 1545 C C . ARG A 1 197 ? 2.281 -12.632 -31.845 1.00 32.44 197 ARG A C 1
ATOM 1547 O O . ARG A 1 197 ? 1.731 -13.490 -32.532 1.00 32.44 197 ARG A O 1
ATOM 1554 N N . ASP A 1 198 ? 3.310 -11.900 -32.276 1.00 30.44 198 ASP A N 1
ATOM 1555 C CA . ASP A 1 198 ? 4.057 -12.112 -33.532 1.00 30.44 198 ASP A CA 1
ATOM 1556 C C . ASP A 1 198 ? 5.212 -13.099 -33.276 1.00 30.44 198 ASP A C 1
ATOM 1558 O O . ASP A 1 198 ? 6.030 -12.876 -32.386 1.00 30.44 198 ASP A O 1
ATOM 1562 N N . ASN A 1 199 ? 5.267 -14.193 -34.042 1.00 32.59 199 ASN A N 1
ATOM 1563 C CA . ASN A 1 199 ? 6.344 -15.183 -34.008 1.00 32.59 199 ASN A CA 1
ATOM 1564 C C . ASN A 1 199 ? 7.243 -14.963 -35.227 1.00 32.59 199 ASN A C 1
ATOM 1566 O O . ASN A 1 199 ? 6.832 -15.236 -36.357 1.00 32.59 199 ASN A O 1
ATOM 1570 N N . ARG A 1 200 ? 8.497 -14.558 -35.007 1.00 35.84 200 ARG A N 1
ATOM 1571 C CA . ARG A 1 200 ? 9.537 -14.594 -36.042 1.00 35.84 200 ARG A CA 1
ATOM 1572 C C . ARG A 1 200 ? 10.758 -15.379 -35.579 1.00 35.84 200 ARG A C 1
ATOM 1574 O O . ARG A 1 200 ? 11.164 -15.307 -34.426 1.00 35.84 200 ARG A O 1
ATOM 1581 N N . HIS A 1 201 ? 11.281 -16.162 -36.522 1.00 34.97 201 HIS A N 1
ATOM 1582 C CA . HIS A 1 201 ? 12.413 -17.074 -36.395 1.00 34.97 201 HIS A CA 1
ATOM 1583 C C . HIS A 1 201 ? 13.656 -16.424 -35.775 1.00 34.97 201 HIS A C 1
ATOM 1585 O O . HIS A 1 201 ? 14.047 -15.325 -36.164 1.00 34.97 201 HIS A O 1
ATOM 1591 N N . VAL A 1 202 ? 14.297 -17.161 -34.866 1.00 43.69 202 VAL A N 1
ATOM 1592 C CA . VAL A 1 202 ? 15.571 -16.812 -34.232 1.00 43.69 202 VAL A CA 1
ATOM 1593 C C . VAL A 1 202 ? 16.678 -17.633 -34.896 1.00 43.69 202 VAL A C 1
ATOM 1595 O O . VAL A 1 202 ? 16.641 -18.863 -34.889 1.00 43.69 202 VAL A O 1
ATOM 1598 N N . GLU A 1 203 ? 17.649 -16.948 -35.501 1.00 38.44 203 GLU A N 1
ATOM 1599 C CA . GLU A 1 203 ? 18.949 -17.532 -35.842 1.00 38.44 203 GLU A CA 1
ATOM 1600 C C . GLU A 1 203 ? 19.669 -17.946 -34.552 1.00 38.44 203 GLU A C 1
ATOM 1602 O O . GLU A 1 203 ? 19.647 -17.210 -33.567 1.00 38.44 203 GLU A O 1
ATOM 1607 N N . HIS A 1 204 ? 20.328 -19.109 -34.558 1.00 44.72 204 HIS A N 1
ATOM 1608 C CA . HIS A 1 204 ? 21.097 -19.618 -33.422 1.00 44.72 204 HIS A CA 1
ATOM 1609 C C . HIS A 1 204 ? 22.250 -18.671 -33.047 1.00 44.72 204 HIS A C 1
ATOM 1611 O O . HIS A 1 204 ? 23.376 -18.803 -33.528 1.00 44.72 204 HIS A O 1
ATOM 1617 N N . ARG A 1 205 ? 21.966 -17.732 -32.144 1.00 58.72 205 ARG A N 1
ATOM 1618 C CA . ARG A 1 205 ? 22.949 -16.952 -31.398 1.00 58.72 205 ARG A CA 1
ATOM 1619 C C . ARG A 1 205 ? 23.032 -17.524 -29.988 1.00 58.72 205 ARG A C 1
ATOM 1621 O O . ARG A 1 205 ? 22.017 -17.695 -29.323 1.00 58.72 205 ARG A O 1
ATOM 1628 N N . THR A 1 206 ? 24.241 -17.820 -29.527 1.00 76.19 206 THR A N 1
ATOM 1629 C CA . THR A 1 206 ? 24.480 -18.190 -28.130 1.00 76.19 206 THR A CA 1
ATOM 1630 C C . THR A 1 206 ? 24.154 -16.990 -27.239 1.00 76.19 206 THR A C 1
ATOM 1632 O O . THR A 1 206 ? 24.756 -15.929 -27.411 1.00 76.19 206 THR A O 1
ATOM 1635 N N . MET A 1 207 ? 23.199 -17.151 -26.322 1.00 87.75 207 MET A N 1
ATOM 1636 C CA . MET A 1 207 ? 22.837 -16.133 -25.332 1.00 87.75 207 MET A CA 1
ATOM 1637 C C . MET A 1 207 ? 24.018 -15.755 -24.443 1.00 87.75 207 MET A C 1
ATOM 1639 O O . MET A 1 207 ? 24.863 -16.592 -24.109 1.00 87.75 207 MET A O 1
ATOM 1643 N N . LYS A 1 208 ? 24.053 -14.494 -24.015 1.00 92.38 208 LYS A N 1
ATOM 1644 C CA . LYS A 1 208 ? 25.011 -14.023 -23.012 1.00 92.38 208 LYS A CA 1
ATOM 1645 C C . LYS A 1 208 ? 24.755 -14.666 -21.652 1.00 92.38 208 LYS A C 1
ATOM 1647 O O . LYS A 1 208 ? 23.614 -14.852 -21.228 1.00 92.38 208 LYS A O 1
ATOM 1652 N N . THR A 1 209 ? 25.832 -14.947 -20.928 1.00 93.81 209 THR A N 1
ATOM 1653 C CA . THR A 1 209 ? 25.735 -15.311 -19.512 1.00 93.81 209 THR A CA 1
ATOM 1654 C C . THR A 1 209 ? 25.344 -14.091 -18.678 1.00 93.81 209 THR A C 1
ATOM 1656 O O . THR A 1 209 ? 25.550 -12.947 -19.097 1.00 93.81 209 THR A O 1
ATOM 1659 N N . ILE A 1 210 ? 24.835 -14.321 -17.465 1.00 93.81 210 ILE A N 1
ATOM 1660 C CA . ILE A 1 210 ? 24.542 -13.241 -16.511 1.00 93.81 210 ILE A CA 1
ATOM 1661 C C . ILE A 1 210 ? 25.774 -12.360 -16.233 1.00 93.81 210 ILE A C 1
ATOM 1663 O O . ILE A 1 210 ? 25.642 -11.145 -16.117 1.00 93.81 210 ILE A O 1
ATOM 1667 N N . GLU A 1 211 ? 26.980 -12.927 -16.277 1.00 94.00 211 GLU A N 1
ATOM 1668 C CA . GLU A 1 211 ? 28.234 -12.193 -16.054 1.00 94.00 211 GLU A CA 1
ATOM 1669 C C . GLU A 1 211 ? 28.562 -11.227 -17.192 1.00 94.00 211 GLU A C 1
ATOM 1671 O O . GLU A 1 211 ? 29.009 -10.106 -16.946 1.00 94.00 211 GLU A O 1
ATOM 1676 N N . MET A 1 212 ? 28.288 -11.623 -18.436 1.00 94.31 212 MET A N 1
ATOM 1677 C CA . MET A 1 212 ? 28.433 -10.732 -19.588 1.00 94.31 212 MET A CA 1
ATOM 1678 C C . MET A 1 212 ? 27.409 -9.595 -19.535 1.00 94.31 212 MET A C 1
ATOM 1680 O O . MET A 1 212 ? 27.761 -8.441 -19.775 1.00 94.31 212 MET A O 1
ATOM 1684 N N . LEU A 1 213 ? 26.159 -9.902 -19.169 1.00 95.94 213 LEU A N 1
ATOM 1685 C CA . LEU A 1 213 ? 25.110 -8.892 -19.017 1.00 95.94 213 LEU A CA 1
ATOM 1686 C C . LEU A 1 213 ? 25.432 -7.903 -17.887 1.00 95.94 213 LEU A C 1
ATOM 1688 O O . LEU A 1 213 ? 25.282 -6.698 -18.073 1.00 95.94 213 LEU A O 1
ATOM 1692 N N . ARG A 1 214 ? 25.928 -8.388 -16.741 1.00 94.50 214 ARG A N 1
ATOM 1693 C CA . ARG A 1 214 ? 26.377 -7.553 -15.613 1.00 94.50 214 ARG A CA 1
ATOM 1694 C C . ARG A 1 214 ? 27.505 -6.612 -16.027 1.00 94.50 214 ARG A C 1
ATOM 1696 O O . ARG A 1 214 ? 27.451 -5.432 -15.696 1.00 94.50 214 ARG A O 1
ATOM 1703 N N . ALA A 1 215 ? 28.501 -7.112 -16.760 1.00 92.94 215 ALA A N 1
ATOM 1704 C CA . ALA A 1 215 ? 29.616 -6.296 -17.235 1.00 92.94 215 ALA A CA 1
ATOM 1705 C C . ALA A 1 215 ? 29.155 -5.190 -18.200 1.00 92.94 215 ALA A C 1
ATOM 1707 O O . ALA A 1 215 ? 29.595 -4.047 -18.087 1.00 92.94 215 ALA A O 1
ATOM 1708 N N . GLU A 1 216 ? 28.238 -5.503 -19.116 1.00 95.06 216 GLU A N 1
ATOM 1709 C CA . GLU A 1 216 ? 27.691 -4.512 -20.048 1.00 95.06 216 GLU A CA 1
ATOM 1710 C C . GLU A 1 216 ? 26.803 -3.478 -19.351 1.00 95.06 216 GLU A C 1
ATOM 1712 O O . GLU A 1 216 ? 26.944 -2.283 -19.610 1.00 95.06 216 GLU A O 1
ATOM 1717 N N . LEU A 1 217 ? 25.939 -3.905 -18.424 1.00 93.38 217 LEU A N 1
ATOM 1718 C CA . LEU A 1 217 ? 25.121 -2.986 -17.632 1.00 93.38 217 LEU A CA 1
ATOM 1719 C C . LEU A 1 217 ? 25.991 -2.056 -16.775 1.00 93.38 217 LEU A C 1
ATOM 1721 O O . LEU A 1 217 ? 25.691 -0.867 -16.662 1.00 93.38 217 LEU A O 1
ATOM 1725 N N . LEU A 1 218 ? 27.086 -2.571 -16.211 1.00 90.19 218 LEU A N 1
ATOM 1726 C CA . LEU A 1 218 ? 28.042 -1.767 -15.456 1.00 90.19 218 LEU A CA 1
ATOM 1727 C C . LEU A 1 218 ? 28.701 -0.702 -16.340 1.00 90.19 218 LEU A C 1
ATOM 1729 O O . LEU A 1 218 ? 28.740 0.461 -15.944 1.00 90.19 218 LEU A O 1
ATOM 1733 N N . ALA A 1 219 ? 29.147 -1.065 -17.546 1.00 91.06 219 ALA A N 1
ATOM 1734 C CA . ALA A 1 219 ? 29.730 -0.115 -18.496 1.00 91.06 219 ALA A CA 1
ATOM 1735 C C . ALA A 1 219 ? 28.734 0.994 -18.890 1.00 91.06 219 ALA A C 1
ATOM 1737 O O . ALA A 1 219 ? 29.101 2.169 -18.965 1.00 91.06 219 ALA A O 1
ATOM 1738 N N . ILE A 1 220 ? 27.456 0.643 -19.075 1.00 92.25 220 ILE A N 1
ATOM 1739 C CA . ILE A 1 220 ? 26.374 1.617 -19.285 1.00 92.25 220 ILE A CA 1
ATOM 1740 C C . ILE A 1 220 ? 26.231 2.539 -18.062 1.00 92.25 220 ILE A C 1
ATOM 1742 O O . ILE A 1 220 ? 26.155 3.761 -18.207 1.00 92.25 220 ILE A O 1
ATOM 1746 N N . GLY A 1 221 ? 26.227 1.980 -16.851 1.00 88.62 221 GLY A N 1
ATOM 1747 C CA . GLY A 1 221 ? 26.142 2.750 -15.609 1.00 88.62 221 GLY A CA 1
ATOM 1748 C C . GLY A 1 221 ? 27.302 3.734 -15.429 1.00 88.62 221 GLY A C 1
ATOM 1749 O O . GLY A 1 221 ? 27.086 4.886 -15.043 1.00 88.62 221 GLY A O 1
ATOM 1750 N N . GLU A 1 222 ? 28.527 3.317 -15.756 1.00 87.19 222 GLU A N 1
ATOM 1751 C CA . GLU A 1 222 ? 29.717 4.176 -15.766 1.00 87.19 222 GLU A CA 1
ATOM 1752 C C . GLU A 1 222 ? 29.578 5.320 -16.772 1.00 87.19 222 GLU A C 1
ATOM 1754 O O . GLU A 1 222 ? 29.802 6.480 -16.415 1.00 87.19 222 GLU A O 1
ATOM 1759 N N . GLN A 1 223 ? 29.127 5.021 -17.993 1.00 89.19 223 GLN A N 1
ATOM 1760 C CA . GLN A 1 223 ? 28.881 6.023 -19.030 1.00 89.19 223 GLN A CA 1
ATOM 1761 C C . GLN A 1 223 ? 27.875 7.092 -18.579 1.00 89.19 223 GLN A C 1
ATOM 1763 O O . GLN A 1 223 ? 28.045 8.276 -18.874 1.00 89.19 223 GLN A O 1
ATOM 1768 N N . LEU A 1 224 ? 26.824 6.695 -17.861 1.00 87.50 224 LEU A N 1
ATOM 1769 C CA . LEU A 1 224 ? 25.789 7.610 -17.377 1.00 87.50 224 LEU A CA 1
ATOM 1770 C C . LEU A 1 224 ? 26.206 8.440 -16.153 1.00 87.50 224 LEU A C 1
ATOM 1772 O O . LEU A 1 224 ? 25.415 9.254 -15.673 1.00 87.50 224 LEU A O 1
ATOM 1776 N N . GLY A 1 225 ? 27.421 8.247 -15.633 1.00 75.69 225 GLY A N 1
ATOM 1777 C CA . GLY A 1 225 ? 27.863 8.877 -14.389 1.00 75.69 225 GLY A CA 1
ATOM 1778 C C . GLY A 1 225 ? 27.204 8.282 -13.139 1.00 75.69 225 GLY A C 1
ATOM 1779 O O . GLY A 1 225 ? 27.289 8.875 -12.066 1.00 75.69 225 GLY A O 1
ATOM 1780 N N . GLY A 1 226 ? 26.560 7.116 -13.266 1.00 62.34 226 GLY A N 1
ATOM 1781 C CA . GLY A 1 226 ? 26.060 6.308 -12.149 1.00 62.34 226 GLY A CA 1
ATOM 1782 C C . GLY A 1 226 ? 27.115 5.366 -11.549 1.00 62.34 226 GLY A C 1
ATOM 1783 O O . GLY A 1 226 ? 26.843 4.712 -10.544 1.00 62.34 226 GLY A O 1
ATOM 1784 N N . GLY A 1 227 ? 28.310 5.292 -12.154 1.00 52.84 227 GLY A N 1
ATOM 1785 C CA . GLY A 1 227 ? 29.385 4.352 -11.818 1.00 52.84 227 GLY A CA 1
ATOM 1786 C C . GLY A 1 227 ? 29.853 4.347 -10.350 1.00 52.84 227 GLY A C 1
ATOM 1787 O O . GLY A 1 227 ? 29.920 5.378 -9.686 1.00 52.84 227 GLY A O 1
ATOM 1788 N N . THR A 1 228 ? 30.210 3.144 -9.870 1.00 46.06 228 THR A N 1
ATOM 1789 C CA . THR A 1 228 ? 30.816 2.740 -8.570 1.00 46.06 228 THR A CA 1
ATOM 1790 C C . THR A 1 228 ? 30.285 3.349 -7.263 1.00 46.06 228 THR A C 1
ATOM 1792 O O . THR A 1 228 ? 30.906 3.177 -6.213 1.00 46.06 228 THR 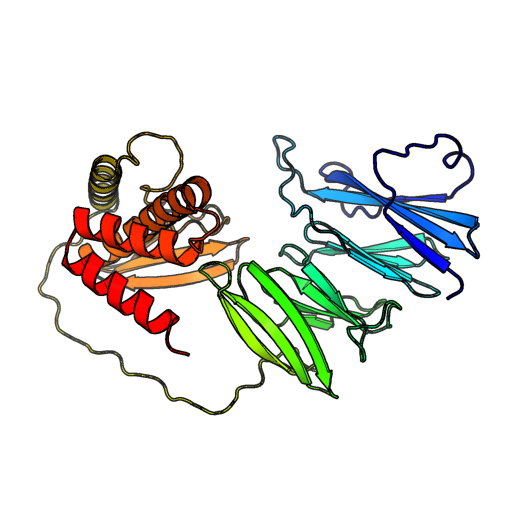A O 1
ATOM 1795 N N . ARG A 1 229 ? 29.113 3.992 -7.237 1.00 46.16 229 ARG A N 1
ATOM 1796 C CA . ARG A 1 229 ? 28.399 4.187 -5.965 1.00 46.16 229 ARG A CA 1
ATOM 1797 C C . ARG A 1 229 ? 27.587 2.939 -5.633 1.00 46.16 229 ARG A C 1
ATOM 1799 O O . ARG A 1 229 ? 26.899 2.398 -6.488 1.00 46.16 229 ARG A O 1
ATOM 1806 N N . ARG A 1 230 ? 27.640 2.519 -4.365 1.00 45.09 230 ARG A N 1
ATOM 1807 C CA . ARG A 1 230 ? 26.916 1.385 -3.747 1.00 45.09 230 ARG A CA 1
ATOM 1808 C C . ARG A 1 230 ? 25.376 1.504 -3.766 1.00 45.09 230 ARG A C 1
ATOM 1810 O O . ARG A 1 230 ? 24.714 0.887 -2.945 1.00 45.09 230 ARG A O 1
ATOM 1817 N N . ASN A 1 231 ? 24.791 2.269 -4.683 1.00 47.75 231 ASN A N 1
ATOM 1818 C CA . ASN A 1 231 ? 23.344 2.345 -4.840 1.00 47.75 231 ASN A CA 1
ATOM 1819 C C . ASN A 1 231 ? 22.967 1.599 -6.123 1.00 47.75 231 ASN A C 1
ATOM 1821 O O . ASN A 1 231 ? 23.039 2.174 -7.202 1.00 47.75 231 ASN A O 1
ATOM 1825 N N . HIS A 1 232 ? 22.684 0.304 -5.947 1.00 60.44 232 HIS A N 1
ATOM 1826 C CA . HIS A 1 232 ? 21.887 -0.708 -6.675 1.00 60.44 232 HIS A CA 1
ATOM 1827 C C . HIS A 1 232 ? 21.374 -0.526 -8.131 1.00 60.44 232 HIS A C 1
ATOM 1829 O O . HIS A 1 232 ? 20.726 -1.432 -8.641 1.00 60.44 232 HIS A O 1
ATOM 1835 N N . TYR A 1 233 ? 21.648 0.560 -8.850 1.00 68.31 233 TYR A N 1
ATOM 1836 C CA . TYR A 1 233 ? 20.932 0.919 -10.082 1.00 68.31 233 TYR A CA 1
ATOM 1837 C C . TYR A 1 233 ? 21.417 0.231 -11.366 1.00 68.31 233 TYR A C 1
ATOM 1839 O O . TYR A 1 233 ? 20.673 0.175 -12.340 1.00 68.31 233 TYR A O 1
ATOM 1847 N N . PHE A 1 234 ? 22.643 -0.297 -11.378 1.00 85.75 234 PHE A N 1
ATOM 1848 C CA . PHE A 1 234 ? 23.247 -0.966 -12.542 1.00 85.75 234 PHE A CA 1
ATOM 1849 C C . PHE A 1 234 ? 23.822 -2.331 -12.153 1.00 85.75 234 PHE A C 1
ATOM 1851 O O . PHE A 1 234 ? 24.977 -2.651 -12.427 1.00 85.75 234 PHE A O 1
ATOM 1858 N N . ILE A 1 235 ? 23.011 -3.122 -11.453 1.00 88.06 235 ILE A N 1
ATOM 1859 C CA . ILE A 1 235 ? 23.322 -4.491 -11.038 1.00 88.06 235 ILE A CA 1
ATOM 1860 C C . ILE A 1 235 ? 22.221 -5.403 -11.578 1.00 88.06 235 ILE A C 1
ATOM 1862 O O . ILE A 1 235 ? 21.066 -4.998 -11.667 1.00 88.06 235 ILE A O 1
ATOM 1866 N N . ILE A 1 236 ? 22.585 -6.638 -11.927 1.00 92.69 236 ILE A N 1
ATOM 1867 C CA . ILE A 1 236 ? 21.632 -7.702 -12.259 1.00 92.69 236 ILE A CA 1
ATOM 1868 C C . ILE A 1 236 ? 21.683 -8.740 -11.133 1.00 92.69 236 ILE A C 1
ATOM 1870 O O . ILE A 1 236 ? 22.604 -9.566 -11.114 1.00 92.69 236 ILE A O 1
ATOM 1874 N N . PRO A 1 237 ? 20.763 -8.700 -10.157 1.00 91.69 237 PRO A N 1
ATOM 1875 C CA . PRO A 1 237 ? 20.618 -9.768 -9.175 1.00 91.69 237 PRO A CA 1
ATOM 1876 C C . PRO A 1 237 ? 20.160 -11.068 -9.849 1.00 91.69 237 PRO A C 1
ATOM 1878 O O . PRO A 1 237 ? 19.502 -11.035 -10.884 1.00 91.69 237 PRO A O 1
ATOM 1881 N N . ASP A 1 238 ? 20.488 -12.210 -9.254 1.00 93.19 238 ASP A N 1
ATOM 1882 C CA . ASP A 1 238 ? 20.010 -13.551 -9.644 1.00 93.19 238 ASP A CA 1
ATOM 1883 C C . ASP A 1 238 ? 19.015 -14.139 -8.629 1.00 93.19 238 ASP A C 1
ATOM 1885 O O . ASP A 1 238 ? 18.642 -15.309 -8.699 1.00 93.19 238 ASP A O 1
ATOM 1889 N N . LYS A 1 239 ? 18.580 -13.319 -7.670 1.00 90.75 239 LYS A N 1
ATOM 1890 C CA . LYS A 1 239 ? 17.618 -13.666 -6.626 1.00 90.75 239 LYS A CA 1
ATOM 1891 C C . LYS A 1 239 ? 16.832 -12.428 -6.191 1.00 90.75 239 LYS A C 1
ATOM 1893 O O . LYS A 1 239 ? 17.376 -11.323 -6.287 1.00 90.75 239 LYS A O 1
ATOM 1898 N N . PRO A 1 240 ? 15.602 -12.598 -5.681 1.00 90.19 240 PRO A N 1
ATOM 1899 C CA . PRO A 1 240 ? 14.821 -11.488 -5.160 1.00 90.19 240 PRO A CA 1
ATOM 1900 C C . PRO A 1 240 ? 15.411 -10.953 -3.851 1.00 90.19 240 PRO A C 1
ATOM 1902 O O . PRO A 1 240 ? 15.952 -11.710 -3.039 1.00 90.19 240 PRO A O 1
ATOM 1905 N N . ASP A 1 241 ? 15.251 -9.650 -3.633 1.00 83.69 241 ASP A N 1
ATOM 1906 C CA . ASP A 1 241 ? 15.407 -9.002 -2.327 1.00 83.69 241 ASP A CA 1
ATOM 1907 C C . ASP A 1 241 ? 14.064 -8.787 -1.609 1.00 83.69 241 ASP A C 1
ATOM 1909 O O . ASP A 1 241 ? 14.062 -8.457 -0.429 1.00 83.69 241 ASP A O 1
ATOM 1913 N N . TYR A 1 242 ? 12.944 -9.039 -2.302 1.00 80.19 242 TYR A N 1
ATOM 1914 C CA . TYR A 1 242 ? 11.565 -8.817 -1.853 1.00 80.19 242 TYR A CA 1
ATOM 1915 C C . TYR A 1 242 ? 11.173 -7.338 -1.684 1.00 80.19 242 TYR A C 1
ATOM 1917 O O . TYR A 1 242 ? 10.123 -7.056 -1.107 1.00 80.19 242 TYR A O 1
ATOM 1925 N N . PHE A 1 243 ? 11.953 -6.406 -2.237 1.00 82.56 243 PHE A N 1
ATOM 1926 C CA . PHE A 1 243 ? 11.708 -4.958 -2.193 1.00 82.56 243 PHE A CA 1
ATOM 1927 C C . PHE A 1 243 ? 11.476 -4.370 -3.591 1.00 82.56 243 PHE A C 1
ATOM 1929 O O . PHE A 1 243 ? 11.905 -3.258 -3.889 1.00 82.56 243 PHE A O 1
ATOM 1936 N N . ALA A 1 244 ? 10.829 -5.138 -4.472 1.00 85.00 244 ALA A N 1
ATOM 1937 C CA . ALA A 1 244 ? 10.549 -4.760 -5.856 1.00 85.00 244 ALA A CA 1
ATOM 1938 C C . ALA A 1 244 ? 11.801 -4.487 -6.718 1.00 85.00 244 ALA A C 1
ATOM 1940 O O . ALA A 1 244 ? 11.686 -3.948 -7.824 1.00 85.00 244 ALA A O 1
ATOM 1941 N N . THR A 1 245 ? 12.997 -4.912 -6.291 1.00 88.31 245 THR A N 1
ATOM 1942 C CA . THR A 1 245 ? 14.170 -4.898 -7.171 1.00 88.31 245 THR A CA 1
ATOM 1943 C C . THR A 1 245 ? 14.052 -6.041 -8.182 1.00 88.31 245 THR A C 1
ATOM 1945 O O . THR A 1 245 ? 13.876 -7.201 -7.792 1.00 88.31 245 THR A O 1
ATOM 1948 N N . PRO A 1 246 ? 14.164 -5.766 -9.493 1.00 92.94 246 PRO A N 1
ATOM 1949 C CA . PRO A 1 246 ? 14.150 -6.821 -10.490 1.00 92.94 246 PRO A CA 1
ATOM 1950 C C . PRO A 1 246 ? 15.377 -7.721 -10.374 1.00 92.94 246 PRO A C 1
ATOM 1952 O O . PRO A 1 246 ? 16.499 -7.248 -10.188 1.00 92.94 246 PRO A O 1
ATOM 1955 N N . TYR A 1 247 ? 15.173 -9.014 -10.586 1.00 94.12 247 TYR A N 1
ATOM 1956 C CA . TYR A 1 247 ? 16.236 -10.004 -10.704 1.00 94.12 247 TYR A CA 1
ATOM 1957 C C . TYR A 1 247 ? 16.081 -10.811 -11.995 1.00 94.12 247 TYR A C 1
ATOM 1959 O O . TYR A 1 247 ? 15.027 -10.815 -12.640 1.00 94.12 247 TYR A O 1
ATOM 1967 N N . LEU A 1 248 ? 17.178 -11.435 -12.417 1.00 96.31 248 LEU A N 1
ATOM 1968 C CA . LEU A 1 248 ? 17.254 -12.231 -13.630 1.00 96.31 248 LEU A CA 1
ATOM 1969 C C . LEU A 1 248 ? 17.222 -13.715 -13.285 1.00 96.31 248 LEU A C 1
ATOM 1971 O O . LEU A 1 248 ? 18.080 -14.208 -12.556 1.00 96.31 248 LEU A O 1
ATOM 1975 N N . GLU A 1 249 ? 16.298 -14.435 -13.906 1.00 96.19 249 GLU A N 1
ATOM 1976 C CA . GLU A 1 249 ? 16.397 -15.884 -14.056 1.00 96.19 249 GLU A CA 1
ATOM 1977 C C . GLU A 1 249 ? 16.746 -16.203 -15.516 1.00 96.19 249 GLU A C 1
ATOM 1979 O O . GLU A 1 249 ? 16.300 -15.516 -16.442 1.00 96.19 249 GLU A O 1
ATOM 1984 N N . ILE A 1 250 ? 17.554 -17.240 -15.730 1.00 93.62 250 ILE A N 1
ATOM 1985 C CA . ILE A 1 250 ? 17.870 -17.756 -17.064 1.00 93.62 250 ILE A CA 1
ATOM 1986 C C . ILE A 1 250 ? 17.358 -19.187 -17.116 1.00 93.62 250 ILE A C 1
ATOM 1988 O O . ILE A 1 250 ? 17.881 -20.053 -16.414 1.00 93.62 250 ILE A O 1
ATOM 1992 N N . HIS A 1 251 ? 16.347 -19.416 -17.950 1.00 89.81 251 HIS A N 1
ATOM 1993 C CA . HIS A 1 251 ? 15.766 -20.734 -18.185 1.00 89.81 251 HIS A CA 1
ATOM 1994 C C . HIS A 1 251 ? 15.883 -21.042 -19.675 1.00 89.81 251 HIS A C 1
ATOM 1996 O O . HIS A 1 251 ? 15.519 -20.222 -20.515 1.00 89.81 251 HIS A O 1
ATOM 2002 N N . ASP A 1 252 ? 16.419 -22.214 -20.011 1.00 84.81 252 ASP A N 1
ATOM 2003 C CA . ASP A 1 252 ? 16.613 -22.658 -21.395 1.00 84.81 252 ASP A CA 1
ATOM 2004 C C . ASP A 1 252 ? 17.348 -21.627 -22.284 1.00 84.81 252 ASP A C 1
ATOM 2006 O O . ASP A 1 252 ? 18.546 -21.393 -22.107 1.00 84.81 252 ASP A O 1
ATOM 2010 N N . GLN A 1 253 ? 16.642 -21.043 -23.260 1.00 86.81 253 GLN A N 1
ATOM 2011 C CA . GLN A 1 253 ? 17.124 -20.004 -24.178 1.00 86.81 253 GLN A CA 1
ATOM 2012 C C . GLN A 1 253 ? 16.358 -18.679 -24.002 1.00 86.81 253 GLN A C 1
ATOM 2014 O O . GLN A 1 253 ? 16.153 -17.941 -24.969 1.00 86.81 253 GLN A O 1
ATOM 2019 N N . GLU A 1 254 ? 15.927 -18.368 -22.778 1.00 94.62 254 GLU A N 1
ATOM 2020 C CA . GLU A 1 254 ? 15.195 -17.139 -22.477 1.00 94.62 254 GLU A CA 1
ATOM 2021 C C . GLU A 1 254 ? 15.678 -16.469 -21.180 1.00 94.62 254 GLU A C 1
ATOM 2023 O O . GLU A 1 254 ? 16.070 -17.105 -20.198 1.00 94.62 254 GLU A O 1
ATOM 2028 N N . TYR A 1 255 ? 15.641 -15.138 -21.181 1.00 97.00 255 TYR A N 1
ATOM 2029 C CA . TYR A 1 255 ? 15.830 -14.299 -20.006 1.00 97.00 255 TYR A CA 1
ATOM 2030 C C . TYR A 1 255 ? 14.482 -13.980 -19.379 1.00 97.00 255 TYR A C 1
ATOM 2032 O O . TYR A 1 255 ? 13.577 -13.492 -20.058 1.00 97.00 255 TYR A O 1
ATOM 2040 N N . HIS A 1 256 ? 14.369 -14.186 -18.073 1.00 96.81 256 HIS A N 1
ATOM 2041 C CA . HIS A 1 256 ? 13.185 -13.851 -17.297 1.00 96.81 256 HIS A CA 1
ATOM 2042 C C . HIS A 1 256 ? 13.535 -12.684 -16.374 1.00 96.81 256 HIS A C 1
ATOM 2044 O O . HIS A 1 256 ? 14.273 -12.838 -15.405 1.00 96.81 256 HIS A O 1
ATOM 2050 N N . PHE A 1 257 ? 13.001 -11.508 -16.685 1.00 96.38 257 PHE A N 1
ATOM 2051 C CA . PHE A 1 257 ? 13.032 -10.348 -15.803 1.00 96.38 257 PHE A CA 1
ATOM 2052 C C . PHE A 1 257 ? 11.870 -10.473 -14.826 1.00 96.38 257 PHE A C 1
ATOM 2054 O O . PHE A 1 257 ? 10.708 -10.412 -15.244 1.00 96.38 257 PHE A O 1
ATOM 2061 N N . VAL A 1 258 ? 12.180 -10.664 -13.548 1.00 95.38 258 VAL A N 1
ATOM 2062 C CA . VAL A 1 258 ? 11.184 -10.921 -12.506 1.00 95.38 258 VAL A CA 1
ATOM 2063 C C . VAL A 1 258 ? 11.269 -9.833 -11.449 1.00 95.38 258 VAL A C 1
ATOM 2065 O O . VAL A 1 258 ? 12.359 -9.486 -11.004 1.00 95.38 258 VAL A O 1
ATOM 2068 N N . VAL A 1 259 ? 10.120 -9.297 -11.047 1.00 91.19 259 VAL A N 1
ATOM 2069 C CA . VAL A 1 259 ? 10.002 -8.356 -9.931 1.00 91.19 259 VAL A CA 1
ATOM 2070 C C . VAL A 1 259 ? 9.165 -9.011 -8.849 1.00 91.19 259 VAL A C 1
ATOM 2072 O O . VAL A 1 259 ? 8.040 -9.450 -9.107 1.00 91.19 259 VAL A O 1
ATOM 2075 N N . ASN A 1 260 ? 9.723 -9.070 -7.644 1.00 88.31 260 ASN A N 1
ATOM 2076 C CA . ASN A 1 260 ? 9.041 -9.578 -6.468 1.00 88.31 260 ASN A CA 1
ATOM 2077 C C . ASN A 1 260 ? 9.042 -8.515 -5.371 1.00 88.31 260 ASN A C 1
ATOM 2079 O O . ASN A 1 260 ? 10.088 -7.946 -5.057 1.00 88.31 260 ASN A O 1
ATOM 2083 N N . GLU A 1 261 ? 7.881 -8.280 -4.777 1.00 81.31 261 GLU A N 1
ATOM 2084 C CA . GLU A 1 261 ? 7.728 -7.414 -3.618 1.00 81.31 261 GLU A CA 1
ATOM 2085 C C . GLU A 1 261 ? 6.989 -8.173 -2.516 1.00 81.31 261 GLU A C 1
ATOM 2087 O O . GLU A 1 261 ? 5.946 -8.782 -2.756 1.00 81.31 261 GLU A O 1
ATOM 2092 N N . ARG A 1 262 ? 7.552 -8.177 -1.303 1.00 82.00 262 ARG A N 1
ATOM 2093 C CA . ARG A 1 262 ? 6.965 -8.787 -0.095 1.00 82.00 262 ARG A CA 1
ATOM 2094 C C . ARG A 1 262 ? 6.535 -10.248 -0.284 1.00 82.00 262 ARG A C 1
ATOM 2096 O O . ARG A 1 262 ? 5.548 -10.706 0.282 1.00 82.00 262 ARG A O 1
ATOM 2103 N N . GLY A 1 263 ? 7.304 -10.997 -1.074 1.00 76.50 263 GLY A N 1
ATOM 2104 C CA . GLY A 1 263 ? 7.061 -12.415 -1.353 1.00 76.50 263 GLY A CA 1
ATOM 2105 C C . GLY A 1 263 ? 6.130 -12.669 -2.538 1.00 76.50 263 GLY A C 1
ATOM 2106 O O . GLY A 1 263 ? 5.980 -13.821 -2.943 1.00 76.50 263 GLY A O 1
ATOM 2107 N N . MET A 1 264 ? 5.561 -11.627 -3.141 1.00 76.06 264 MET A N 1
ATOM 2108 C CA . MET A 1 264 ? 4.638 -11.722 -4.268 1.00 76.06 264 MET A CA 1
ATOM 2109 C C . MET A 1 264 ? 5.332 -11.341 -5.576 1.00 76.06 264 MET A C 1
ATOM 2111 O O . MET A 1 264 ? 5.950 -10.285 -5.688 1.00 76.06 264 MET A O 1
ATOM 2115 N N . GLU A 1 265 ? 5.221 -12.197 -6.594 1.00 89.81 265 GLU A N 1
ATOM 2116 C CA . GLU A 1 265 ? 5.650 -11.849 -7.951 1.00 89.81 265 GLU A CA 1
ATOM 2117 C C . GLU A 1 265 ? 4.665 -10.833 -8.541 1.00 89.81 265 GLU A C 1
ATOM 2119 O O . GLU A 1 265 ? 3.510 -11.166 -8.805 1.00 89.81 265 GLU A O 1
ATOM 2124 N N . ILE A 1 266 ? 5.129 -9.600 -8.748 1.00 85.56 266 ILE A N 1
ATOM 2125 C CA . ILE A 1 266 ? 4.312 -8.505 -9.292 1.00 85.56 266 ILE A CA 1
ATOM 2126 C C . ILE A 1 266 ? 4.527 -8.311 -10.796 1.00 85.56 266 ILE A C 1
ATOM 2128 O O . ILE A 1 266 ? 3.689 -7.725 -11.478 1.00 85.56 266 ILE A O 1
ATOM 2132 N N . THR A 1 267 ? 5.643 -8.787 -11.356 1.00 90.81 267 THR A N 1
ATOM 2133 C CA . THR A 1 267 ? 5.920 -8.697 -12.798 1.00 90.81 267 THR A CA 1
ATOM 2134 C C . THR A 1 267 ? 6.846 -9.813 -13.260 1.00 90.81 267 THR A C 1
ATOM 2136 O O . THR A 1 267 ? 7.879 -10.066 -12.644 1.00 90.81 267 THR A O 1
ATOM 2139 N N . ARG A 1 268 ? 6.533 -10.398 -14.423 1.00 94.31 268 ARG A N 1
ATOM 2140 C CA . ARG A 1 268 ? 7.435 -11.267 -15.185 1.00 94.31 268 ARG A CA 1
ATOM 2141 C C . ARG A 1 268 ? 7.413 -10.895 -16.660 1.00 94.31 268 ARG A C 1
ATOM 2143 O O . ARG A 1 268 ? 6.360 -10.899 -17.297 1.00 94.31 268 ARG A O 1
ATOM 2150 N N . LYS A 1 269 ? 8.587 -10.596 -17.210 1.00 95.06 269 LYS A N 1
ATOM 2151 C CA . LYS A 1 269 ? 8.799 -10.370 -18.646 1.00 95.06 269 LYS A CA 1
ATOM 2152 C C . LYS A 1 269 ? 9.825 -11.371 -19.157 1.00 95.06 269 LYS A C 1
ATOM 2154 O O . LYS A 1 269 ? 10.805 -11.643 -18.470 1.00 95.06 269 LYS A O 1
ATOM 2159 N N . VAL A 1 270 ? 9.597 -11.902 -20.352 1.00 95.81 270 VAL A N 1
ATOM 2160 C CA . VAL A 1 270 ? 10.441 -12.943 -20.951 1.00 95.81 270 VAL A CA 1
ATOM 2161 C C . VAL A 1 270 ? 10.940 -12.464 -22.307 1.00 95.81 270 VAL A C 1
ATOM 2163 O O . VAL A 1 270 ? 10.163 -11.898 -23.076 1.00 95.81 270 VAL A O 1
ATOM 2166 N N . THR A 1 271 ? 12.228 -12.649 -22.589 1.00 94.56 271 THR A N 1
ATOM 2167 C CA . THR A 1 271 ? 12.823 -12.327 -23.893 1.00 94.56 271 THR A CA 1
ATOM 2168 C C . THR A 1 271 ? 14.039 -13.209 -24.187 1.00 94.56 271 THR A C 1
ATOM 2170 O O . THR A 1 271 ? 14.840 -13.451 -23.287 1.00 94.56 271 THR A O 1
ATOM 2173 N N . PRO A 1 272 ? 14.247 -13.654 -25.438 1.00 93.12 272 PRO A N 1
ATOM 2174 C CA . PRO A 1 272 ? 15.502 -14.283 -25.854 1.00 93.12 272 PRO A CA 1
ATOM 2175 C C . PRO A 1 272 ? 16.589 -13.254 -26.231 1.00 93.12 272 PRO A C 1
ATOM 2177 O O . PRO A 1 272 ? 17.698 -13.627 -26.609 1.00 93.12 272 PRO A O 1
ATOM 2180 N N . SER A 1 273 ? 16.282 -11.951 -26.211 1.00 94.88 273 SER A N 1
ATOM 2181 C CA . SER A 1 273 ? 17.155 -10.901 -26.747 1.00 94.88 273 SER A CA 1
ATOM 2182 C C . SER A 1 273 ? 18.056 -10.282 -25.678 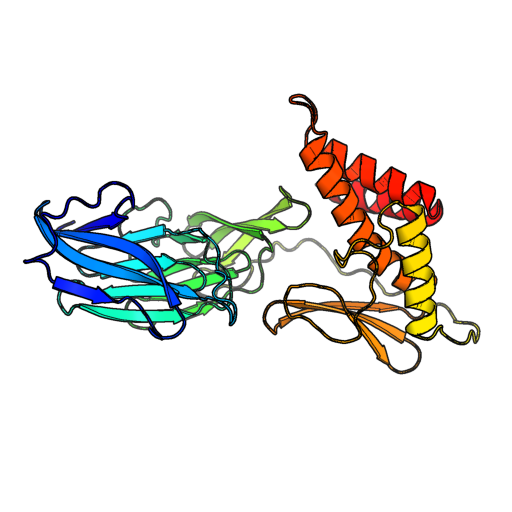1.00 94.88 273 SER A C 1
ATOM 2184 O O . SER A 1 273 ? 17.571 -9.612 -24.764 1.00 94.88 273 SER A O 1
ATOM 2186 N N . ASP A 1 274 ? 19.378 -10.395 -25.870 1.00 95.56 274 ASP A N 1
ATOM 2187 C CA . ASP A 1 274 ? 20.391 -9.688 -25.069 1.00 95.56 274 ASP A CA 1
ATOM 2188 C C . ASP A 1 274 ? 20.111 -8.172 -24.988 1.00 95.56 274 ASP A C 1
ATOM 2190 O O . ASP A 1 274 ? 20.288 -7.549 -23.945 1.00 95.56 274 ASP A O 1
ATOM 2194 N N . ASP A 1 275 ? 19.688 -7.561 -26.104 1.00 95.25 275 ASP A N 1
ATOM 2195 C CA . ASP A 1 275 ? 19.452 -6.113 -26.177 1.00 95.25 275 ASP A CA 1
ATOM 2196 C C . ASP A 1 275 ? 18.216 -5.704 -25.376 1.00 95.25 275 ASP A C 1
ATOM 2198 O O . ASP A 1 275 ? 18.174 -4.626 -24.788 1.00 95.25 275 ASP A O 1
ATOM 2202 N N . GLU A 1 276 ? 17.204 -6.568 -25.350 1.00 95.38 276 GLU A N 1
ATOM 2203 C CA . GLU A 1 276 ? 15.951 -6.283 -24.665 1.00 95.38 276 GLU A CA 1
ATOM 2204 C C . GLU A 1 276 ? 16.079 -6.453 -23.153 1.00 95.38 276 GLU A C 1
ATOM 2206 O O . GLU A 1 276 ? 15.620 -5.585 -22.406 1.00 95.38 276 GLU A O 1
ATOM 2211 N N . ILE A 1 277 ? 16.758 -7.509 -22.692 1.00 96.75 277 ILE A N 1
ATOM 2212 C CA . ILE A 1 277 ? 17.005 -7.687 -21.259 1.00 96.75 277 ILE A CA 1
ATOM 2213 C C . ILE A 1 277 ? 17.895 -6.563 -20.709 1.00 96.75 277 ILE A C 1
ATOM 2215 O O . ILE A 1 277 ? 17.601 -6.013 -19.645 1.00 96.75 277 ILE A O 1
ATOM 2219 N N . LEU A 1 278 ? 18.921 -6.139 -21.462 1.00 96.31 278 LEU A N 1
ATOM 2220 C CA . LEU A 1 278 ? 19.761 -4.997 -21.089 1.00 96.31 278 LEU A CA 1
ATOM 2221 C C . LEU A 1 278 ? 18.978 -3.686 -21.082 1.00 96.31 278 LEU A C 1
ATOM 2223 O O . LEU A 1 278 ? 19.190 -2.878 -20.179 1.00 96.31 278 LEU A O 1
ATOM 2227 N N . TYR A 1 279 ? 18.059 -3.476 -22.030 1.00 95.75 279 TYR A N 1
ATOM 2228 C CA . TYR A 1 279 ? 17.175 -2.310 -22.012 1.00 95.75 279 TYR A CA 1
ATOM 2229 C C . TYR A 1 279 ? 16.336 -2.269 -20.728 1.00 95.75 279 TYR A C 1
ATOM 2231 O O . TYR A 1 279 ? 16.291 -1.230 -20.071 1.00 95.75 279 TYR A O 1
ATOM 2239 N N . TRP A 1 280 ? 15.715 -3.386 -20.326 1.00 95.31 280 TRP A N 1
ATOM 2240 C CA . TRP A 1 280 ? 14.889 -3.425 -19.113 1.00 95.31 280 TRP A CA 1
ATOM 2241 C C . TRP A 1 280 ? 15.681 -3.097 -17.846 1.00 95.31 280 TRP A C 1
ATOM 2243 O O . TRP A 1 280 ? 15.237 -2.247 -17.079 1.00 95.31 280 TRP A O 1
ATOM 2253 N N . PHE A 1 281 ? 16.857 -3.699 -17.645 1.00 94.81 281 PHE A N 1
ATOM 2254 C CA . PHE A 1 281 ? 17.695 -3.381 -16.481 1.00 94.81 281 PHE A CA 1
ATOM 2255 C C . PHE A 1 281 ? 18.277 -1.964 -16.542 1.00 94.81 281 PHE A C 1
ATOM 2257 O O . PHE A 1 281 ? 18.307 -1.264 -15.531 1.00 94.81 281 PHE A O 1
ATOM 2264 N N . THR A 1 282 ? 18.679 -1.494 -17.726 1.00 94.25 282 THR A N 1
ATOM 2265 C CA . THR A 1 282 ? 19.152 -0.112 -17.904 1.00 94.25 282 THR A CA 1
ATOM 2266 C C . THR A 1 282 ? 18.053 0.891 -17.568 1.00 94.25 282 THR A C 1
ATOM 2268 O O . THR A 1 282 ? 18.320 1.909 -16.931 1.00 94.25 282 THR A O 1
ATOM 2271 N N . SER A 1 283 ? 16.808 0.599 -17.952 1.00 92.56 283 SER A N 1
ATOM 2272 C CA . SER A 1 283 ? 15.664 1.459 -17.661 1.00 92.56 283 SER A CA 1
ATOM 2273 C C . SER A 1 283 ? 15.461 1.666 -16.164 1.00 92.56 283 SER A C 1
ATOM 2275 O O . SER A 1 283 ? 15.115 2.777 -15.772 1.00 92.56 283 SER A O 1
ATOM 2277 N N . CYS A 1 284 ? 15.718 0.659 -15.324 1.00 90.12 284 CYS A N 1
ATOM 2278 C CA . CYS A 1 284 ? 15.638 0.801 -13.869 1.00 90.12 284 CYS A CA 1
ATOM 2279 C C . CYS A 1 284 ? 16.615 1.870 -13.360 1.00 90.12 284 CYS A C 1
ATOM 2281 O O . CYS A 1 284 ? 16.210 2.807 -12.669 1.00 90.12 284 CYS A O 1
ATOM 2283 N N . GLY A 1 285 ? 17.886 1.791 -13.763 1.00 89.69 285 GLY A N 1
ATOM 2284 C CA . GLY A 1 285 ? 18.885 2.778 -13.358 1.00 89.69 285 GLY A CA 1
ATOM 2285 C C . GLY A 1 285 ? 18.642 4.165 -13.953 1.00 89.69 285 GLY A C 1
ATOM 2286 O O . GLY A 1 285 ? 18.784 5.176 -13.262 1.00 89.69 285 GLY A O 1
ATOM 2287 N N . VAL A 1 286 ? 18.193 4.235 -15.208 1.00 91.94 286 VAL A N 1
ATOM 2288 C CA . VAL A 1 286 ? 17.805 5.498 -15.855 1.00 91.94 286 VAL A CA 1
ATOM 2289 C C . VAL A 1 286 ? 16.632 6.162 -15.129 1.00 91.94 286 VAL A C 1
ATOM 2291 O O . VAL A 1 286 ? 16.677 7.375 -14.916 1.00 91.94 286 VAL A O 1
ATOM 2294 N N . ASN A 1 287 ? 15.624 5.398 -14.699 1.00 89.88 287 ASN A N 1
ATOM 2295 C CA . ASN A 1 287 ? 14.489 5.915 -13.931 1.00 89.88 287 ASN A CA 1
ATOM 2296 C C . ASN A 1 287 ? 14.951 6.542 -12.614 1.00 89.88 287 ASN A C 1
ATOM 2298 O O . ASN A 1 287 ? 14.563 7.668 -12.304 1.00 89.88 287 ASN A O 1
ATOM 2302 N N . ALA A 1 288 ? 15.826 5.863 -11.873 1.00 86.56 288 ALA A N 1
ATOM 2303 C CA . ALA A 1 288 ? 16.352 6.382 -10.617 1.00 86.56 288 ALA A CA 1
ATOM 2304 C C . ALA A 1 288 ? 17.179 7.666 -10.802 1.00 86.56 288 ALA A C 1
ATOM 2306 O O . ALA A 1 288 ? 16.971 8.654 -10.093 1.00 86.56 288 ALA A O 1
ATOM 2307 N N . LEU A 1 289 ? 18.079 7.689 -11.791 1.00 88.69 289 LEU A N 1
ATOM 2308 C CA . LEU A 1 289 ? 18.881 8.874 -12.110 1.00 88.69 289 LEU A CA 1
ATOM 2309 C C . LEU A 1 289 ? 18.007 10.054 -12.551 1.00 88.69 289 LEU A C 1
ATOM 2311 O O . LEU A 1 289 ? 18.252 11.195 -12.155 1.00 88.69 289 LEU A O 1
ATOM 2315 N N . ALA A 1 290 ? 16.983 9.792 -13.363 1.00 89.94 290 ALA A N 1
ATOM 2316 C CA . ALA A 1 290 ? 16.052 10.816 -13.810 1.00 89.94 290 ALA A CA 1
ATOM 2317 C C . ALA A 1 290 ? 15.181 11.351 -12.669 1.00 89.94 290 ALA A C 1
ATOM 2319 O O . ALA A 1 290 ? 14.961 12.559 -12.608 1.00 89.94 290 ALA A O 1
ATOM 2320 N N . SER A 1 291 ? 14.729 10.482 -11.761 1.00 87.00 291 SER A N 1
ATOM 2321 C CA . SER A 1 291 ? 13.951 10.866 -10.578 1.00 87.00 291 SER A CA 1
ATOM 2322 C C . SER A 1 291 ? 14.776 11.751 -9.643 1.00 87.00 291 SER A C 1
ATOM 2324 O O . SER A 1 291 ? 14.359 12.857 -9.305 1.00 87.00 291 SER A O 1
ATOM 2326 N N . SER A 1 292 ? 16.011 11.342 -9.331 1.00 86.88 292 SER A N 1
ATOM 2327 C CA . SER A 1 292 ? 16.934 12.138 -8.511 1.00 86.88 292 SER A CA 1
ATOM 2328 C C . SER A 1 292 ? 17.249 13.501 -9.138 1.00 86.88 292 SER A C 1
ATOM 2330 O O . SER A 1 292 ? 17.272 14.520 -8.444 1.00 86.88 292 SER A O 1
ATOM 2332 N N . TYR A 1 293 ? 17.438 13.544 -10.460 1.00 87.50 293 TYR A N 1
ATOM 2333 C CA . TYR A 1 293 ? 17.603 14.799 -11.188 1.00 87.50 293 TYR A CA 1
ATOM 2334 C C . TYR A 1 293 ? 16.356 15.686 -11.076 1.00 87.50 293 TYR A C 1
ATOM 2336 O O . TYR A 1 293 ? 16.479 16.846 -10.696 1.00 87.50 293 TYR A O 1
ATOM 2344 N N . ALA A 1 294 ? 15.166 15.150 -11.355 1.00 88.75 294 ALA A N 1
ATOM 2345 C CA . ALA A 1 294 ? 13.916 15.904 -11.296 1.00 88.75 294 ALA A CA 1
ATOM 2346 C C . ALA A 1 294 ? 13.640 16.448 -9.885 1.00 88.75 294 ALA A C 1
ATOM 2348 O O . ALA A 1 294 ? 13.322 17.624 -9.745 1.00 88.75 294 ALA A O 1
ATOM 2349 N N . ALA A 1 295 ? 13.872 15.651 -8.840 1.00 84.69 295 ALA A N 1
ATOM 2350 C CA . ALA A 1 295 ? 13.688 16.064 -7.447 1.00 84.69 295 ALA A CA 1
ATOM 2351 C C . ALA A 1 295 ? 14.599 17.233 -7.024 1.00 84.69 295 ALA A C 1
ATOM 2353 O O . ALA A 1 295 ? 14.253 17.990 -6.124 1.00 84.69 295 ALA A O 1
ATOM 2354 N N . THR A 1 296 ? 15.767 17.382 -7.657 1.00 84.12 296 THR A N 1
ATOM 2355 C CA . THR A 1 296 ? 16.773 18.399 -7.295 1.00 84.12 296 THR A CA 1
ATOM 2356 C C . THR A 1 296 ? 16.839 19.584 -8.258 1.00 84.12 296 THR A C 1
ATOM 2358 O O . THR A 1 296 ? 17.478 20.584 -7.940 1.00 84.12 296 THR A O 1
ATOM 2361 N N . HIS A 1 297 ? 16.209 19.481 -9.431 1.00 77.38 297 HIS A N 1
ATOM 2362 C CA . HIS A 1 297 ? 16.291 20.479 -10.503 1.00 77.38 297 HIS A CA 1
ATOM 2363 C C . HIS A 1 297 ? 14.925 20.967 -10.997 1.00 77.38 297 HIS A C 1
ATOM 2365 O O . HIS A 1 297 ? 14.897 21.835 -11.870 1.00 77.38 297 HIS A O 1
ATOM 2371 N N . ALA A 1 298 ? 13.809 20.438 -10.481 1.00 70.50 298 ALA A N 1
ATOM 2372 C CA . ALA A 1 298 ? 12.491 21.000 -10.759 1.00 70.50 298 ALA A CA 1
ATOM 2373 C C . ALA A 1 298 ? 12.451 22.452 -10.258 1.00 70.50 298 ALA A C 1
ATOM 2375 O O . ALA A 1 298 ? 12.624 22.723 -9.068 1.00 70.50 298 ALA A O 1
ATOM 2376 N N . SER A 1 299 ? 12.283 23.397 -11.185 1.00 68.81 299 SER A N 1
ATOM 2377 C CA . SER A 1 299 ? 11.982 24.782 -10.835 1.00 68.81 299 SER A CA 1
ATOM 2378 C C . SER A 1 299 ? 10.518 24.885 -10.385 1.00 68.81 299 SER A C 1
ATOM 2380 O O . SER A 1 299 ? 9.724 24.001 -10.705 1.00 68.81 299 SER A O 1
ATOM 2382 N N . PRO A 1 300 ? 10.114 25.966 -9.694 1.00 66.81 300 PRO A N 1
ATOM 2383 C CA . PRO A 1 300 ? 8.711 26.177 -9.325 1.00 66.81 300 PRO A CA 1
ATOM 2384 C C . PRO A 1 300 ? 7.735 26.122 -10.514 1.00 66.81 300 PRO A C 1
ATOM 2386 O O . PRO A 1 300 ? 6.568 25.793 -10.328 1.00 66.81 300 PRO A O 1
ATOM 2389 N N . ASP A 1 301 ? 8.225 26.423 -11.721 1.00 68.94 301 ASP A N 1
ATOM 2390 C CA . ASP A 1 301 ? 7.441 26.480 -12.957 1.00 68.94 301 ASP A CA 1
ATOM 2391 C C . ASP A 1 301 ? 7.551 25.204 -13.818 1.00 68.94 301 ASP A C 1
ATOM 2393 O O . ASP A 1 301 ? 6.882 25.096 -14.846 1.00 68.94 301 ASP A O 1
ATOM 2397 N N . GLU A 1 302 ? 8.408 24.242 -13.451 1.00 73.44 302 GLU A N 1
ATOM 2398 C CA . GLU A 1 302 ? 8.566 22.978 -14.173 1.00 73.44 302 GLU A CA 1
ATOM 2399 C C . GLU A 1 302 ? 8.038 21.806 -13.345 1.00 73.44 302 GLU A C 1
ATOM 2401 O O . GLU A 1 302 ? 8.611 21.419 -12.328 1.00 73.44 302 GLU A O 1
ATOM 2406 N N . GLU A 1 303 ? 6.968 21.179 -13.835 1.00 79.12 303 GLU A N 1
ATOM 2407 C CA . GLU A 1 303 ? 6.435 19.962 -13.233 1.00 79.12 303 GLU A CA 1
ATOM 2408 C C . GLU A 1 303 ? 7.487 18.845 -13.214 1.00 79.12 303 GLU A C 1
ATOM 2410 O O . GLU A 1 303 ? 8.147 18.567 -14.224 1.00 79.12 303 GLU A O 1
ATOM 2415 N N . PHE A 1 304 ? 7.570 18.134 -12.083 1.00 83.62 304 PHE A N 1
ATOM 2416 C CA . PHE A 1 304 ? 8.482 17.007 -11.869 1.00 83.62 304 PHE A CA 1
ATOM 2417 C C . PHE A 1 304 ? 8.500 16.033 -13.056 1.00 83.62 304 PHE A C 1
ATOM 2419 O O . PHE A 1 304 ? 9.566 15.623 -13.514 1.00 83.62 304 PHE A O 1
ATOM 2426 N N . ARG A 1 305 ? 7.322 15.712 -13.607 1.00 82.12 305 ARG A N 1
ATOM 2427 C CA . ARG A 1 305 ? 7.157 14.797 -14.746 1.00 82.12 305 ARG A CA 1
ATOM 2428 C C . ARG A 1 305 ? 7.868 15.275 -16.000 1.00 82.12 305 ARG A C 1
ATOM 2430 O O . ARG A 1 305 ? 8.523 14.480 -16.671 1.00 82.12 305 ARG A O 1
ATOM 2437 N N . THR A 1 306 ? 7.776 16.562 -16.303 1.00 83.06 306 THR A N 1
ATOM 2438 C CA . THR A 1 306 ? 8.428 17.141 -17.478 1.00 83.06 306 THR A CA 1
ATOM 2439 C C . THR A 1 306 ? 9.942 17.024 -17.348 1.00 83.06 306 THR A C 1
ATOM 2441 O O . THR A 1 306 ? 10.600 16.515 -18.262 1.00 83.06 306 THR A O 1
ATOM 2444 N N . ALA A 1 307 ? 10.493 17.387 -16.186 1.00 85.31 307 ALA A N 1
ATOM 2445 C CA . ALA A 1 307 ? 11.918 17.240 -15.904 1.00 85.31 307 ALA A CA 1
ATOM 2446 C C . ALA A 1 307 ? 12.364 15.764 -15.946 1.00 85.31 307 ALA A C 1
ATOM 2448 O O . ALA A 1 307 ? 13.369 15.436 -16.585 1.00 85.31 307 ALA A O 1
ATOM 2449 N N . TYR A 1 308 ? 11.588 14.873 -15.327 1.00 89.50 308 TYR A N 1
ATOM 2450 C CA . TYR A 1 308 ? 11.835 13.434 -15.238 1.00 89.50 308 TYR A CA 1
ATOM 2451 C C . TYR A 1 308 ? 11.868 12.759 -16.614 1.00 89.50 308 TYR A C 1
ATOM 2453 O O . TYR A 1 308 ? 12.881 12.169 -16.995 1.00 89.50 308 TYR A O 1
ATOM 2461 N N . PHE A 1 309 ? 10.804 12.885 -17.411 1.00 88.94 309 PHE A N 1
ATOM 2462 C CA . PHE A 1 309 ? 10.719 12.237 -18.722 1.00 88.94 309 PHE A CA 1
ATOM 2463 C C . PHE A 1 309 ? 11.718 12.810 -19.722 1.00 88.94 309 PHE A C 1
ATOM 2465 O O . PHE A 1 309 ? 12.327 12.063 -20.494 1.00 88.94 309 PHE A O 1
ATOM 2472 N N . ARG A 1 310 ? 11.955 14.127 -19.678 1.00 88.81 310 ARG A N 1
ATOM 2473 C CA . ARG A 1 310 ? 13.010 14.758 -20.477 1.00 88.81 310 ARG A CA 1
ATOM 2474 C C . ARG A 1 310 ? 14.372 14.168 -20.127 1.00 88.81 310 ARG A C 1
ATOM 2476 O O . ARG A 1 310 ? 15.147 13.842 -21.027 1.00 88.81 310 ARG A O 1
ATOM 2483 N N . LYS A 1 311 ? 14.665 13.999 -18.835 1.00 91.69 311 LYS A N 1
ATOM 2484 C CA . LYS A 1 311 ? 15.933 13.420 -18.389 1.00 91.69 311 LYS A CA 1
ATOM 2485 C C . LYS A 1 311 ? 16.066 11.951 -18.793 1.00 91.69 311 LYS A C 1
ATOM 2487 O O . LYS A 1 311 ? 17.123 11.596 -19.311 1.00 91.69 311 LYS A O 1
ATOM 2492 N N . ARG A 1 312 ? 15.011 11.137 -18.654 1.00 93.25 312 ARG A N 1
ATOM 2493 C CA . ARG A 1 312 ? 14.976 9.741 -19.142 1.00 93.25 312 ARG A CA 1
ATOM 2494 C C . ARG A 1 312 ? 15.334 9.646 -20.618 1.00 93.25 312 ARG A C 1
ATOM 2496 O O . ARG A 1 312 ? 16.240 8.899 -20.977 1.00 93.25 312 ARG A O 1
ATOM 2503 N N . PHE A 1 313 ? 14.688 10.457 -21.458 1.00 92.19 313 PHE A N 1
ATOM 2504 C CA . PHE A 1 313 ? 14.956 10.480 -22.895 1.00 92.19 313 PHE A CA 1
ATOM 2505 C C . PHE A 1 313 ? 16.431 10.771 -23.201 1.00 92.19 313 PHE A C 1
ATOM 2507 O O . PHE A 1 313 ? 17.045 10.046 -23.981 1.00 92.19 313 PHE A O 1
ATOM 2514 N N . TYR A 1 314 ? 17.022 11.795 -22.575 1.00 92.31 314 TYR A N 1
ATOM 2515 C CA . TYR A 1 314 ? 18.421 12.152 -22.828 1.00 92.31 314 TYR A CA 1
ATOM 2516 C C . TYR A 1 314 ? 19.425 11.129 -22.286 1.00 92.31 314 TYR A C 1
ATOM 2518 O O . TYR A 1 314 ? 20.454 10.913 -22.924 1.00 92.31 314 TYR A O 1
ATOM 2526 N N . LEU A 1 315 ? 19.132 10.484 -21.151 1.00 93.50 315 LEU A N 1
ATOM 2527 C CA . LEU A 1 315 ? 19.950 9.386 -20.627 1.00 93.50 315 LEU A CA 1
ATOM 2528 C C . LEU A 1 315 ? 19.887 8.166 -21.555 1.00 93.50 315 LEU A C 1
ATOM 2530 O O . LEU A 1 315 ? 20.922 7.635 -21.932 1.00 93.50 315 LEU A O 1
ATOM 2534 N N . MET A 1 316 ? 18.701 7.762 -22.013 1.00 94.62 316 MET A N 1
ATOM 2535 C CA . MET A 1 316 ? 18.588 6.677 -22.996 1.00 94.62 316 MET A CA 1
ATOM 2536 C C . MET A 1 316 ? 19.264 7.034 -24.325 1.00 94.62 316 MET A C 1
ATOM 2538 O O . MET A 1 316 ? 19.871 6.174 -24.962 1.00 94.62 316 MET A O 1
ATOM 2542 N N . LEU A 1 317 ? 19.188 8.301 -24.750 1.00 92.81 317 LEU A N 1
ATOM 2543 C CA . LEU A 1 317 ? 19.776 8.773 -26.006 1.00 92.81 317 LEU A CA 1
ATOM 2544 C C . LEU A 1 317 ? 21.300 8.718 -25.986 1.00 92.81 317 LEU A C 1
ATOM 2546 O O . LEU A 1 317 ? 21.890 8.422 -27.025 1.00 92.81 317 LEU A O 1
ATOM 2550 N N . SER A 1 318 ? 21.926 8.980 -24.836 1.00 92.88 318 SER A N 1
ATOM 2551 C CA . SER A 1 318 ? 23.380 8.871 -24.709 1.00 92.88 318 SER A CA 1
ATOM 2552 C C . SER A 1 318 ? 23.856 7.420 -24.793 1.00 92.88 318 SER A C 1
ATOM 2554 O O . SER A 1 318 ? 24.959 7.192 -25.279 1.00 92.88 318 SER A O 1
ATOM 2556 N N . ILE A 1 319 ? 23.030 6.447 -24.396 1.00 94.75 319 ILE A N 1
ATOM 2557 C CA . ILE A 1 319 ? 23.342 5.012 -24.478 1.00 94.75 319 ILE A CA 1
ATOM 2558 C C . ILE A 1 319 ? 23.106 4.487 -25.897 1.00 94.75 319 ILE A C 1
ATOM 2560 O O . ILE A 1 319 ? 24.018 3.973 -26.542 1.00 94.75 319 ILE A O 1
ATOM 2564 N N . LYS A 1 320 ? 21.864 4.595 -26.393 1.00 94.62 320 LYS A N 1
ATOM 2565 C CA . LYS A 1 320 ? 21.453 4.046 -27.691 1.00 94.62 320 LYS A CA 1
ATOM 2566 C C . LYS A 1 320 ? 20.224 4.768 -28.241 1.00 94.62 320 LYS A C 1
ATOM 2568 O O . LYS A 1 320 ? 19.146 4.754 -27.650 1.00 94.62 320 LYS A O 1
ATOM 2573 N N . THR A 1 321 ? 20.328 5.304 -29.458 1.00 93.88 321 THR A N 1
ATOM 2574 C CA . THR A 1 321 ? 19.233 6.048 -30.115 1.00 93.88 321 THR A CA 1
ATOM 2575 C C . THR A 1 321 ? 17.943 5.232 -30.272 1.00 93.88 321 THR A C 1
ATOM 2577 O O . THR A 1 321 ? 16.844 5.776 -30.143 1.00 93.88 321 THR A O 1
ATOM 2580 N N . ALA A 1 322 ? 18.055 3.922 -30.521 1.00 93.56 322 ALA A N 1
ATOM 2581 C CA . ALA A 1 322 ? 16.899 3.030 -30.622 1.00 93.56 322 ALA A CA 1
ATOM 2582 C C . ALA A 1 322 ? 16.128 2.930 -29.293 1.00 93.56 322 ALA A C 1
ATOM 2584 O O . ALA A 1 322 ? 14.900 2.984 -29.296 1.00 93.56 322 ALA A O 1
ATOM 2585 N N . TRP A 1 323 ? 16.840 2.864 -28.163 1.00 95.25 323 TRP A N 1
ATOM 2586 C CA . TRP A 1 323 ? 16.237 2.827 -26.830 1.00 95.25 323 TRP A CA 1
ATOM 2587 C C . TRP A 1 323 ? 15.560 4.154 -26.488 1.00 95.25 323 TRP A C 1
ATOM 2589 O O . TRP A 1 323 ? 14.424 4.149 -26.040 1.00 95.25 323 TRP A O 1
ATOM 2599 N N . ALA A 1 324 ? 16.171 5.296 -26.817 1.00 91.50 324 ALA A N 1
ATOM 2600 C CA . ALA A 1 324 ? 15.527 6.604 -26.640 1.00 91.50 324 ALA A CA 1
ATOM 2601 C C . ALA A 1 324 ? 14.265 6.785 -27.497 1.00 91.50 324 ALA A C 1
ATOM 2603 O O . ALA A 1 324 ? 13.306 7.438 -27.088 1.00 91.50 324 ALA A O 1
ATOM 2604 N N . THR A 1 325 ? 14.258 6.215 -28.705 1.00 89.19 325 THR A N 1
ATOM 2605 C CA . THR A 1 325 ? 13.087 6.250 -29.591 1.00 89.19 325 THR A CA 1
ATOM 2606 C C . THR A 1 325 ? 11.950 5.408 -29.021 1.00 89.19 325 THR A C 1
ATOM 2608 O O . THR A 1 325 ? 10.808 5.868 -29.001 1.00 89.19 325 THR A O 1
ATOM 2611 N N . ARG A 1 326 ? 12.267 4.209 -28.514 1.00 88.62 326 ARG A N 1
ATOM 2612 C CA . ARG A 1 326 ? 11.331 3.361 -27.767 1.00 88.62 326 ARG A CA 1
ATOM 2613 C C . ARG A 1 326 ? 10.772 4.106 -26.555 1.00 88.62 326 ARG A C 1
ATOM 2615 O O . ARG A 1 326 ? 9.562 4.272 -26.472 1.00 88.62 326 ARG A O 1
ATOM 2622 N N . GLU A 1 327 ? 11.648 4.660 -25.721 1.00 83.88 327 GLU A N 1
ATOM 2623 C CA . GLU A 1 327 ? 11.303 5.443 -24.532 1.00 83.88 327 GLU A CA 1
ATOM 2624 C C . GLU A 1 327 ? 10.316 6.570 -24.858 1.00 83.88 327 GLU A C 1
ATOM 2626 O O . GLU A 1 327 ? 9.287 6.731 -24.215 1.00 83.88 327 GLU A O 1
ATOM 2631 N N . LYS A 1 328 ? 10.590 7.338 -25.917 1.00 82.81 328 LYS A N 1
ATOM 2632 C CA . LYS A 1 328 ? 9.722 8.433 -26.361 1.00 82.81 328 LYS A CA 1
ATOM 2633 C C . LYS A 1 328 ? 8.329 7.947 -26.770 1.00 82.81 328 LYS A C 1
ATOM 2635 O O . LYS A 1 328 ? 7.356 8.666 -26.553 1.00 82.81 328 LYS A O 1
ATOM 2640 N N . ASN A 1 329 ? 8.233 6.780 -27.401 1.00 80.81 329 ASN A N 1
ATOM 2641 C CA . ASN A 1 329 ? 6.953 6.206 -27.812 1.00 80.81 329 ASN A CA 1
ATOM 2642 C C . ASN A 1 329 ? 6.169 5.676 -26.609 1.00 80.81 329 ASN A C 1
ATOM 2644 O O . ASN A 1 329 ? 4.970 5.927 -26.528 1.00 80.81 329 ASN A O 1
ATOM 2648 N N . GLU A 1 330 ? 6.851 5.024 -25.667 1.00 78.25 330 GLU A N 1
ATOM 2649 C CA . GLU A 1 330 ? 6.257 4.579 -24.405 1.00 78.25 330 GLU A CA 1
ATOM 2650 C C . GLU A 1 330 ? 5.770 5.785 -23.593 1.00 78.25 330 GLU A C 1
ATOM 2652 O O . GLU A 1 330 ? 4.611 5.835 -23.210 1.00 78.25 330 GLU A O 1
ATOM 2657 N N . ILE A 1 331 ? 6.572 6.838 -23.429 1.00 71.81 331 ILE A N 1
ATOM 2658 C CA . ILE A 1 331 ? 6.147 8.061 -22.728 1.00 71.81 331 ILE A CA 1
ATOM 2659 C C . ILE A 1 331 ? 4.884 8.658 -23.369 1.00 71.81 331 ILE A C 1
ATOM 2661 O O . ILE A 1 331 ? 3.928 8.982 -22.671 1.00 71.81 331 ILE A O 1
ATOM 2665 N N . LYS A 1 332 ? 4.832 8.758 -24.704 1.00 69.94 332 LYS A N 1
ATOM 2666 C CA . LYS A 1 332 ? 3.654 9.284 -25.414 1.00 69.94 332 LYS A CA 1
ATOM 2667 C C . LYS A 1 332 ? 2.385 8.469 -25.176 1.00 69.94 332 LYS A C 1
ATOM 2669 O O . LYS A 1 332 ? 1.319 9.068 -25.092 1.00 69.94 332 LYS A O 1
ATOM 2674 N N . SER A 1 333 ? 2.471 7.141 -25.072 1.00 59.38 333 SER A N 1
ATOM 2675 C CA . SER A 1 333 ? 1.284 6.319 -24.807 1.00 59.38 333 SER A CA 1
ATOM 2676 C C . SER A 1 333 ? 0.722 6.520 -23.398 1.00 59.38 333 SER A C 1
ATOM 2678 O O . SER A 1 333 ? -0.461 6.282 -23.202 1.00 59.38 333 SER A O 1
ATOM 2680 N N . HIS A 1 334 ? 1.527 7.000 -22.443 1.00 52.12 334 HIS A N 1
ATOM 2681 C CA . HIS A 1 334 ? 1.086 7.298 -21.072 1.00 52.12 334 HIS A CA 1
ATOM 2682 C C . HIS A 1 334 ? 0.467 8.702 -20.919 1.00 52.12 334 HIS A C 1
ATOM 2684 O O . HIS A 1 334 ? -0.183 8.973 -19.918 1.00 52.12 334 HIS A O 1
ATOM 2690 N N . PHE A 1 335 ? 0.639 9.591 -21.906 1.00 50.72 335 PHE A N 1
ATOM 2691 C CA . PHE A 1 335 ? 0.060 10.946 -21.923 1.00 50.72 335 PHE A CA 1
ATOM 2692 C C . PHE A 1 335 ? -1.167 11.089 -22.839 1.00 50.72 335 PHE A C 1
ATOM 2694 O O . PHE A 1 335 ? -1.708 12.184 -22.983 1.00 50.72 335 PHE A O 1
ATOM 2701 N N . HIS A 1 336 ? -1.601 10.000 -23.475 1.00 34.28 336 HIS A N 1
ATOM 2702 C CA . HIS A 1 336 ? -2.819 9.952 -24.277 1.00 34.28 336 HIS A CA 1
ATOM 2703 C C . HIS A 1 336 ? -3.863 9.060 -23.595 1.00 34.28 336 HIS A C 1
ATOM 2705 O O . HIS A 1 336 ? -4.048 7.907 -23.986 1.00 34.28 336 HIS A O 1
ATOM 2711 N N . VAL A 1 337 ? -4.546 9.631 -22.600 1.00 32.25 337 VAL A N 1
ATOM 2712 C CA . VAL A 1 337 ? -5.912 9.264 -22.193 1.00 32.25 337 VAL A CA 1
ATOM 2713 C C . VAL A 1 337 ? -6.771 10.513 -22.300 1.00 32.25 337 VAL A C 1
ATOM 2715 O O . VAL A 1 337 ? -6.323 11.561 -21.782 1.00 32.25 337 VAL A O 1
#

Secondary structure (DSSP, 8-state):
--EEEEEPPTT---TTSTTTSEEEEE-S-TTSEEEEEEEEEEETTEEEEEEEEEEEB-TT--B-S-S-EEEEE-SSEEEEEETTEEEEEETTT--EEEEE-SS-EEEEEESS-TT-SBPPSEEEEEESS-EEEEETTTEEEEEPPP--SS-EEEEEEETTEEEEEEEETTTTEEEEEEEETTT--B------PPP-----PPP-PPPPPHHHHHHHHHHHHHHTT-TT-SSSTT---SS--SEEEEEEEEETTEEEEEEEETTEEEEEEEES-HHHHHHHHHHHHHHHHHHHHHHHH--TTS-HHHHHHHHHHHHHHHH-HHHHHHHHHHHHHHS--